Protein AF-A0A7X6I8S6-F1 (afdb_monomer)

Nearest PDB structures (foldseek):
  3gz9-assembly1_A  TM=2.846E-01  e=4.434E+00  Homo sapiens

Foldseek 3Di:
DDDDDDDDDDDDDPDDDDQDPVRDDLVPDPPLVNLLVVLLVVADPQLSLLLCQLQPVDPCLVVLQQQFAPDCQFFRNFGRSNSVLLSQLLVQLLVVCVVVVVFDDNNLLSSLSNQLQSQSSQQWDQDPNDIDGDPCVVPPNRLNSSLVSSCVSCVVVVCCPPPSSVQSSLLSNAAPVDDPPTDHRPGVSSVSSNVSSVVSRVVRVLVVQCVVVVNDQFGDDDPPDPDGDGDPDGDVVVVVVQVVPPVSVVCCPPRPD

Secondary structure (DSSP, 8-state):
-------------S------TT---GGGS-HHHHHHHHHHTTS-HHHHHHHHHHHHSSTTHHHHHHHS-S-SSSTT-STTHHHHHHHHHHHHHHHHHHHTTTTS-HHHHHHHHHHTTTTHHHHEEEETTEEEE-HHHHHT-HHHHHHHHHHHHHGGGT-TTSHHHHHHHHHHH--SS--SSS----SHHHHHHHHHHHHHHHHHHHHHHHHHTTS-SBPPPPTT-SS--B--S-HHHHHHHHHTSHHHHHHHHHS--

Organism: NCBI:txid2606681

InterPro domains:
  IPR003607 HD/PDEase domain [SM00471] (78-211)
  IPR003607 HD/PDEase domain [cd00077] (85-212)
  IPR006674 HD domain [PF01966] (85-201)
  IPR006675 HDIG domain [TIGR00277] (83-159)
  IPR050798 YhaM family exoribonucleases and phosphodiesterases [PTHR37294] (51-208)

pLDDT: mean 79.81, std 21.66, range [23.92, 98.75]

Radius of gyration: 19.99 Å; Cα contacts (8 Å, |Δi|>4): 370; chains: 1; bounding box: 68×44×42 Å

Sequence (257 aa):
MGIKYGSRDRRWNGSKTLKTGSGADVRRLPLPEVRFLELMNQLDPTLREVVRRALFEDRDRFQKFASAPASTRGHHSGRSGNLLHTIDVAECALLLARHYEELVDKQVVLAAALLHDLGKCEEYQDSSGETTMSDAGEMVGHKVIGCAMVWAALEPLRTTNTERALAVMNAVASTLNRSYDLRGPATLEATIVSRADQLSAAADLYRESMRASGYSFVGVKHQHLPERPRHPYALATVVRAAEAVPWVSARAQRYGN

Mean predicted aligned error: 10.13 Å

Solvent-accessible surface area (backbone atoms only — not comparable to full-atom values): 14289 Å² total; per-residue (Å²): 138,84,88,80,91,82,85,81,92,74,83,88,69,101,79,76,81,82,70,51,99,82,73,62,63,67,88,77,49,58,72,68,59,41,50,48,50,55,56,50,67,70,40,54,75,66,57,31,48,33,53,45,40,49,37,57,70,47,90,57,45,44,58,37,31,42,46,25,43,58,24,94,88,57,36,44,44,47,81,26,14,28,41,56,48,33,47,49,17,28,54,48,27,49,54,53,32,63,75,41,50,93,77,36,59,53,56,41,35,44,49,19,25,69,40,38,66,48,13,38,32,57,16,43,38,79,59,94,88,42,84,41,76,25,73,56,21,76,75,62,28,30,48,57,49,19,44,54,42,47,50,62,28,27,52,88,70,73,38,64,87,36,70,63,46,46,46,26,49,38,23,28,54,20,36,84,74,76,52,94,89,50,64,54,52,85,46,65,42,15,45,40,37,36,49,21,44,54,48,44,41,52,51,44,49,50,52,50,16,29,62,75,37,74,40,38,54,62,28,48,68,50,93,93,41,98,60,64,48,71,39,99,64,59,56,81,63,55,55,64,55,44,64,70,38,71,63,63,41,49,48,66,74,71,63,68,130

Structure (mmCIF, N/CA/C/O backbone):
data_AF-A0A7X6I8S6-F1
#
_entry.id   AF-A0A7X6I8S6-F1
#
loop_
_atom_site.group_PDB
_atom_site.id
_atom_site.type_symbol
_atom_site.label_atom_id
_atom_site.label_alt_id
_atom_site.label_comp_id
_atom_site.label_asym_id
_atom_site.label_entity_id
_atom_site.label_seq_id
_atom_site.pdbx_PDB_ins_code
_atom_site.Cartn_x
_atom_site.Cartn_y
_atom_site.Cartn_z
_atom_site.occupancy
_atom_site.B_iso_or_equiv
_atom_site.auth_seq_id
_atom_site.auth_comp_id
_atom_site.auth_asym_id
_atom_site.auth_atom_id
_atom_site.pdbx_PDB_model_num
ATOM 1 N N . MET A 1 1 ? -46.310 19.677 4.941 1.00 31.59 1 MET A N 1
ATOM 2 C CA . MET A 1 1 ? -47.363 18.735 4.494 1.00 31.59 1 MET A CA 1
ATOM 3 C C . MET A 1 1 ? -46.680 17.397 4.247 1.00 31.59 1 MET A C 1
ATOM 5 O O . MET A 1 1 ? -45.713 17.384 3.501 1.00 31.59 1 MET A O 1
ATOM 9 N N . GLY A 1 2 ? -47.007 16.366 5.029 1.00 25.25 2 GLY A N 1
ATOM 10 C CA . GLY A 1 2 ? -46.065 15.284 5.348 1.00 25.25 2 GLY A CA 1
ATOM 11 C C . GLY A 1 2 ? -46.193 13.958 4.588 1.00 25.25 2 GLY A C 1
ATOM 12 O O . GLY A 1 2 ? -46.859 13.865 3.562 1.00 25.25 2 GLY A O 1
ATOM 13 N N . ILE A 1 3 ? -45.636 12.943 5.272 1.00 24.92 3 ILE A N 1
ATOM 14 C CA . ILE A 1 3 ? -45.845 11.477 5.210 1.00 24.92 3 ILE A CA 1
ATOM 15 C C . ILE A 1 3 ? -45.180 10.767 3.987 1.00 24.92 3 ILE A C 1
ATOM 17 O O . ILE A 1 3 ? -45.245 11.281 2.884 1.00 24.92 3 ILE A O 1
ATOM 21 N N . LYS A 1 4 ? -44.498 9.600 4.042 1.00 23.92 4 LYS A N 1
ATOM 22 C CA . LYS A 1 4 ? -44.612 8.383 4.880 1.00 23.92 4 LYS A CA 1
ATOM 23 C C . LYS A 1 4 ? -43.306 7.577 4.997 1.00 23.92 4 LYS A C 1
ATOM 25 O O . LYS A 1 4 ? -42.636 7.329 4.001 1.00 23.92 4 LYS A O 1
ATOM 30 N N . TYR A 1 5 ? -43.067 7.041 6.197 1.00 31.75 5 TYR A N 1
ATOM 31 C CA . TYR A 1 5 ? -42.377 5.764 6.408 1.00 31.75 5 TYR A CA 1
ATOM 32 C C . TYR A 1 5 ? -43.299 4.625 5.946 1.00 31.75 5 TYR A C 1
ATOM 34 O O . TYR A 1 5 ? -44.457 4.556 6.361 1.00 31.75 5 TYR A O 1
ATOM 42 N N . GLY A 1 6 ? -42.790 3.743 5.087 1.00 26.19 6 GLY A N 1
ATOM 43 C CA . GLY A 1 6 ? -43.467 2.530 4.632 1.00 26.19 6 GLY A CA 1
ATOM 44 C C . GLY A 1 6 ? -42.651 1.303 5.017 1.00 26.19 6 GLY A C 1
ATOM 45 O O . GLY A 1 6 ? -41.551 1.103 4.510 1.00 26.19 6 GLY A O 1
ATOM 46 N N . SER A 1 7 ? -43.196 0.518 5.937 1.00 30.08 7 SER A N 1
ATOM 47 C CA . SER A 1 7 ? -42.683 -0.761 6.411 1.00 30.08 7 SER A CA 1
ATOM 48 C C . SER A 1 7 ? -42.932 -1.907 5.417 1.00 30.08 7 SER A C 1
ATOM 50 O O . SER A 1 7 ? -43.774 -1.802 4.525 1.00 30.08 7 SER A O 1
ATOM 52 N N . ARG A 1 8 ? -42.258 -3.032 5.703 1.00 26.89 8 ARG A N 1
ATOM 53 C CA . ARG A 1 8 ? -42.479 -4.423 5.252 1.00 26.89 8 ARG A CA 1
ATOM 54 C C . ARG A 1 8 ? -41.623 -4.917 4.081 1.00 26.89 8 ARG A C 1
ATOM 56 O O . ARG A 1 8 ? -41.862 -4.636 2.911 1.00 26.89 8 ARG A O 1
ATOM 63 N N . ASP A 1 9 ? -40.629 -5.703 4.486 1.00 34.69 9 ASP A N 1
ATOM 64 C CA . ASP A 1 9 ? -40.329 -7.048 3.994 1.00 34.69 9 ASP A CA 1
ATOM 65 C C . ASP A 1 9 ? -40.418 -7.265 2.477 1.00 34.69 9 ASP A C 1
ATOM 67 O O . ASP A 1 9 ? -41.474 -7.544 1.906 1.00 34.69 9 ASP A O 1
ATOM 71 N N . ARG A 1 10 ? -39.259 -7.196 1.817 1.00 29.16 10 ARG A N 1
ATOM 72 C CA . ARG A 1 10 ? -39.055 -7.761 0.483 1.00 29.16 10 ARG A CA 1
ATOM 73 C C . ARG A 1 10 ? -37.691 -8.431 0.433 1.00 29.16 10 ARG A C 1
ATOM 75 O O . ARG A 1 10 ? -36.661 -7.776 0.564 1.00 29.16 10 ARG A O 1
ATOM 82 N N . ARG A 1 11 ? -37.737 -9.750 0.230 1.00 26.72 11 ARG A N 1
ATOM 83 C CA . ARG A 1 11 ? -36.611 -10.644 -0.054 1.00 26.72 11 ARG A CA 1
ATOM 84 C C . ARG A 1 11 ? -35.587 -9.960 -0.960 1.00 26.72 11 ARG A C 1
ATOM 86 O O . ARG A 1 11 ? -35.932 -9.436 -2.018 1.00 26.72 11 ARG A O 1
ATOM 93 N N . TRP A 1 12 ? -34.335 -10.008 -0.527 1.00 29.03 12 TRP A N 1
ATOM 94 C CA . TRP A 1 12 ? -33.161 -9.586 -1.277 1.00 29.03 12 TRP A CA 1
ATOM 95 C C . TRP A 1 12 ? -33.075 -10.360 -2.603 1.00 29.03 12 TRP A C 1
ATOM 97 O O . TRP A 1 12 ? -32.820 -11.563 -2.596 1.00 29.03 12 TRP A O 1
ATOM 107 N N . ASN A 1 13 ? -33.304 -9.694 -3.741 1.00 25.53 13 ASN A N 1
ATOM 108 C CA . ASN A 1 13 ? -32.921 -10.214 -5.054 1.00 25.53 13 ASN A CA 1
ATOM 109 C C . ASN A 1 13 ? -31.606 -9.544 -5.485 1.00 25.53 13 ASN A C 1
ATOM 111 O O . ASN A 1 13 ? -31.451 -8.325 -5.428 1.00 25.53 13 ASN A O 1
ATOM 115 N N . GLY A 1 14 ? -30.610 -10.359 -5.829 1.00 30.81 14 GLY A N 1
ATOM 116 C CA . GLY A 1 14 ? -29.223 -9.944 -6.050 1.00 30.81 14 GLY A CA 1
ATOM 117 C C . GLY A 1 14 ? -28.979 -9.177 -7.351 1.00 30.81 14 GLY A C 1
ATOM 118 O O . GLY A 1 14 ? -28.160 -9.598 -8.158 1.00 30.81 14 GLY A O 1
ATOM 119 N N . SER A 1 15 ? -29.664 -8.056 -7.581 1.00 33.06 15 SER A N 1
ATOM 120 C CA . SER A 1 15 ? -29.461 -7.252 -8.793 1.00 33.06 15 SER A CA 1
ATOM 121 C C . SER A 1 15 ? -29.746 -5.759 -8.602 1.00 33.06 15 SER A C 1
ATOM 123 O O . SER A 1 15 ? -30.426 -5.139 -9.422 1.00 33.06 15 SER A O 1
ATOM 125 N N . LYS A 1 16 ? -29.231 -5.147 -7.528 1.00 30.92 16 LYS A N 1
ATOM 126 C CA . LYS A 1 16 ? -29.188 -3.681 -7.408 1.00 30.92 16 LYS A CA 1
ATOM 127 C C . LYS A 1 16 ? -27.747 -3.192 -7.326 1.00 30.92 16 LYS A C 1
ATOM 129 O O . LYS A 1 16 ? -27.077 -3.311 -6.309 1.00 30.92 16 LYS A O 1
ATOM 134 N N . THR A 1 17 ? -27.306 -2.653 -8.457 1.00 38.31 17 THR A N 1
ATOM 135 C CA . THR A 1 17 ? -26.069 -1.903 -8.688 1.00 38.31 17 THR A CA 1
ATOM 136 C C . THR A 1 17 ? -25.827 -0.845 -7.616 1.00 38.31 17 THR A C 1
ATOM 138 O O . THR A 1 17 ? -26.664 0.038 -7.412 1.00 38.31 17 THR A O 1
ATOM 141 N N . LEU A 1 18 ? -24.651 -0.901 -6.992 1.00 31.89 18 LEU A N 1
ATOM 142 C CA . LEU A 1 18 ? -24.104 0.192 -6.198 1.00 31.89 18 LEU A CA 1
ATOM 143 C C . LEU A 1 18 ? -23.690 1.312 -7.159 1.00 31.89 18 LEU A C 1
ATOM 145 O O . LEU A 1 18 ? -22.741 1.164 -7.924 1.00 31.89 18 LEU A O 1
ATOM 149 N N . LYS A 1 19 ? -24.426 2.425 -7.145 1.00 31.30 19 LYS A N 1
ATOM 150 C CA . LYS A 1 19 ? -23.946 3.682 -7.725 1.00 31.30 19 LYS A CA 1
ATOM 151 C C . LYS A 1 19 ? -22.917 4.256 -6.752 1.00 31.30 19 LYS A C 1
ATOM 153 O O . LYS A 1 19 ? -23.254 4.483 -5.591 1.00 31.30 19 LYS A O 1
ATOM 158 N N . THR A 1 20 ? -21.683 4.481 -7.193 1.00 42.78 20 THR A N 1
ATOM 159 C CA . THR A 1 20 ? -20.754 5.334 -6.442 1.00 42.78 20 THR A CA 1
ATOM 160 C C . THR A 1 20 ? -21.300 6.766 -6.464 1.00 42.78 20 THR A C 1
ATOM 162 O O . THR A 1 20 ? -21.981 7.166 -7.413 1.00 42.78 20 THR A O 1
ATOM 165 N N . GLY A 1 21 ? -21.057 7.538 -5.401 1.00 38.47 21 GLY A N 1
ATOM 166 C CA . GLY A 1 21 ? -21.648 8.870 -5.188 1.00 38.47 21 GLY A CA 1
ATOM 167 C C . GLY A 1 21 ? -21.357 9.924 -6.270 1.00 38.47 21 GLY A C 1
ATOM 168 O O . GLY A 1 21 ? -21.903 11.017 -6.190 1.00 38.47 21 GLY A O 1
ATOM 169 N N . SER A 1 22 ? -20.551 9.604 -7.289 1.00 41.16 22 SER A N 1
ATOM 170 C CA . SER A 1 22 ? -20.238 10.454 -8.447 1.00 41.16 22 SER A CA 1
ATOM 171 C C . SER A 1 22 ? -20.969 10.069 -9.747 1.00 41.16 22 SER A C 1
ATOM 173 O O . SER A 1 22 ? -20.776 10.722 -10.767 1.00 41.16 22 SER A O 1
ATOM 175 N N . GLY A 1 23 ? -21.828 9.041 -9.747 1.00 35.44 23 GLY A N 1
ATOM 176 C CA . GLY A 1 23 ? -22.657 8.692 -10.911 1.00 35.44 23 GLY A CA 1
ATOM 177 C C . GLY A 1 23 ? -21.948 7.939 -12.048 1.00 35.44 23 GLY A C 1
ATOM 178 O O . GLY A 1 23 ? -22.555 7.750 -13.102 1.00 35.44 23 GLY A O 1
ATOM 179 N N . ALA A 1 24 ? -20.711 7.469 -11.858 1.00 38.59 24 ALA A N 1
ATOM 180 C CA . ALA A 1 24 ? -20.009 6.658 -12.854 1.00 38.59 24 ALA A CA 1
ATOM 181 C C . ALA A 1 24 ? -20.477 5.183 -12.835 1.00 38.59 24 ALA A C 1
ATOM 183 O O . ALA A 1 24 ? -20.532 4.546 -11.783 1.00 38.59 24 ALA A O 1
ATOM 184 N N . ASP A 1 25 ? -20.815 4.631 -14.008 1.00 47.19 25 ASP A N 1
ATOM 185 C CA . ASP A 1 25 ? -21.131 3.207 -14.195 1.00 47.19 25 ASP A CA 1
ATOM 186 C C . ASP A 1 25 ? -19.843 2.372 -14.129 1.00 47.19 25 ASP A C 1
ATOM 188 O O . ASP A 1 25 ? -18.983 2.480 -15.006 1.00 47.19 25 ASP A O 1
ATOM 192 N N . VAL A 1 26 ? -19.726 1.518 -13.107 1.00 47.47 26 VAL A N 1
ATOM 193 C CA . VAL A 1 26 ? -18.569 0.634 -12.866 1.00 47.47 26 VAL A CA 1
ATOM 194 C C . VAL A 1 26 ? -18.218 -0.208 -14.103 1.00 47.47 26 VAL A C 1
ATOM 196 O O . VAL A 1 26 ? -17.051 -0.511 -14.318 1.00 47.47 26 VAL A O 1
ATOM 199 N N . ARG A 1 27 ? -19.185 -0.520 -14.980 1.00 47.47 27 ARG A N 1
ATOM 200 C CA . ARG A 1 27 ? -18.956 -1.294 -16.217 1.00 47.47 27 ARG A CA 1
ATOM 201 C C . ARG A 1 27 ? -18.099 -0.579 -17.265 1.00 47.47 27 ARG A C 1
ATOM 203 O O . ARG A 1 27 ? -17.648 -1.224 -18.206 1.00 47.47 27 ARG A O 1
ATOM 210 N N . ARG A 1 28 ? -17.911 0.739 -17.147 1.00 53.09 28 ARG A N 1
ATOM 211 C CA . ARG A 1 28 ? -17.113 1.546 -18.088 1.00 53.09 28 ARG A CA 1
ATOM 212 C C . ARG A 1 28 ? -15.673 1.771 -17.630 1.00 53.09 28 ARG A C 1
ATOM 214 O O . ARG A 1 28 ? -14.893 2.339 -18.389 1.00 53.09 28 ARG A O 1
ATOM 221 N N . LEU A 1 29 ? -15.324 1.355 -16.414 1.00 52.94 29 LEU A N 1
ATOM 222 C CA . LEU A 1 29 ? -13.970 1.494 -15.889 1.00 52.94 29 LEU A CA 1
ATOM 223 C C . LEU A 1 29 ? -13.047 0.406 -16.470 1.00 52.94 29 LEU A C 1
ATOM 225 O O . LEU A 1 29 ? -13.522 -0.691 -16.782 1.00 52.94 29 LEU A O 1
ATOM 229 N N . PRO A 1 30 ? -11.740 0.673 -16.645 1.00 63.88 30 PRO A N 1
ATOM 230 C CA . PRO A 1 30 ? -10.805 -0.369 -17.047 1.00 63.88 30 PRO A CA 1
ATOM 231 C C . PRO A 1 30 ? -10.709 -1.478 -15.978 1.00 63.88 30 PRO A C 1
ATOM 233 O O . PRO A 1 30 ? -11.091 -1.300 -14.820 1.00 63.88 30 PRO A O 1
ATOM 236 N N . LEU A 1 31 ? -10.275 -2.677 -16.394 1.00 79.75 31 LEU A N 1
ATOM 237 C CA . LEU A 1 31 ? -10.302 -3.879 -15.545 1.00 79.75 31 LEU A CA 1
ATOM 238 C C . LEU A 1 31 ? -9.581 -3.703 -14.190 1.00 79.75 31 LEU A C 1
ATOM 240 O O . LEU A 1 31 ? -10.133 -4.160 -13.187 1.00 79.75 31 LEU A O 1
ATOM 244 N N . PRO A 1 32 ? -8.408 -3.041 -14.109 1.00 84.75 32 PRO A N 1
ATOM 245 C CA . PRO A 1 32 ? -7.751 -2.781 -12.828 1.00 84.75 32 PRO A CA 1
ATOM 246 C C . PRO A 1 32 ? -8.589 -1.910 -11.881 1.00 84.75 32 PRO A C 1
ATOM 248 O O . PRO A 1 32 ? -8.727 -2.232 -10.706 1.00 84.75 32 PRO A O 1
ATOM 251 N N . GLU A 1 33 ? -9.216 -0.849 -12.377 1.00 88.56 33 GLU A N 1
ATOM 252 C CA . GLU A 1 33 ? -10.048 0.063 -11.593 1.00 88.56 33 GLU A CA 1
ATOM 253 C C . GLU A 1 33 ? -11.302 -0.646 -11.079 1.00 88.56 33 GLU A C 1
ATOM 255 O O . GLU A 1 33 ? -11.674 -0.475 -9.919 1.00 88.56 33 GLU A O 1
ATOM 260 N N . VAL A 1 34 ? -11.925 -1.498 -11.903 1.00 88.62 34 VAL A N 1
ATOM 261 C CA . VAL A 1 34 ? -13.028 -2.360 -11.451 1.00 88.62 34 VAL A CA 1
ATOM 262 C C . VAL A 1 34 ? -12.560 -3.255 -10.308 1.00 88.62 34 VAL A C 1
ATOM 264 O O . VAL A 1 34 ? -13.217 -3.309 -9.268 1.00 88.62 34 VAL A O 1
ATOM 267 N N . ARG A 1 35 ? -11.400 -3.906 -10.456 1.00 91.19 35 ARG A N 1
ATOM 268 C CA . ARG A 1 35 ? -10.860 -4.796 -9.424 1.00 91.19 35 ARG A CA 1
ATOM 269 C C . ARG A 1 35 ? -10.532 -4.058 -8.125 1.00 91.19 35 ARG A C 1
ATOM 271 O O . ARG A 1 35 ? -10.846 -4.547 -7.041 1.00 91.19 35 ARG A O 1
ATOM 278 N N . PHE A 1 36 ? -9.957 -2.864 -8.222 1.00 94.56 36 PHE A N 1
ATOM 279 C CA . PHE A 1 36 ? -9.705 -2.000 -7.073 1.00 94.56 36 PHE A CA 1
ATOM 280 C C . PHE A 1 36 ? -11.005 -1.664 -6.328 1.00 94.56 36 PHE A C 1
ATOM 282 O O . PHE A 1 36 ? -11.081 -1.785 -5.105 1.00 94.56 36 PHE A O 1
ATOM 289 N N . LEU A 1 37 ? -12.063 -1.303 -7.060 1.00 94.56 37 LEU A N 1
ATOM 290 C CA . LEU A 1 37 ? -13.368 -1.016 -6.464 1.00 94.56 37 LEU A CA 1
ATOM 291 C C . LEU A 1 37 ? -14.013 -2.258 -5.833 1.00 94.56 37 LEU A C 1
ATOM 293 O O . LEU A 1 37 ? -14.662 -2.141 -4.795 1.00 94.56 37 LEU A O 1
ATOM 297 N N . GLU A 1 38 ? -13.840 -3.447 -6.412 1.00 94.81 38 GLU A N 1
ATOM 298 C CA . GLU A 1 38 ? -14.280 -4.706 -5.796 1.00 94.81 38 GLU A CA 1
ATOM 299 C C . GLU A 1 38 ? -13.586 -4.965 -4.456 1.00 94.81 38 GLU A C 1
ATOM 301 O O . GLU A 1 38 ? -14.250 -5.358 -3.497 1.00 94.81 38 GLU A O 1
ATOM 306 N N . LEU A 1 39 ? -12.273 -4.726 -4.371 1.00 96.88 39 LEU A N 1
ATOM 307 C CA . LEU A 1 39 ? -11.516 -4.819 -3.121 1.00 96.88 39 LEU A CA 1
ATOM 308 C C . LEU A 1 39 ? -12.017 -3.786 -2.106 1.00 96.88 39 LEU A C 1
ATOM 310 O O . LEU A 1 39 ? -12.370 -4.150 -0.987 1.00 96.88 39 LEU A O 1
ATOM 314 N N . MET A 1 40 ? -12.163 -2.521 -2.507 1.00 97.31 40 MET A N 1
ATOM 315 C CA . MET A 1 40 ? -12.705 -1.464 -1.645 1.00 97.31 40 MET A CA 1
ATOM 316 C C . MET A 1 40 ? -14.112 -1.806 -1.118 1.00 97.31 40 MET A C 1
ATOM 318 O O . MET A 1 40 ? -14.434 -1.535 0.037 1.00 97.31 40 MET A O 1
ATOM 322 N N . ASN A 1 41 ? -14.954 -2.451 -1.929 1.00 96.75 41 ASN A N 1
ATOM 323 C CA . ASN A 1 41 ? -16.304 -2.858 -1.534 1.00 96.75 41 ASN A CA 1
ATOM 324 C C . ASN A 1 41 ? -16.346 -4.022 -0.527 1.00 96.75 41 ASN A C 1
ATOM 326 O O . ASN A 1 41 ? -17.418 -4.296 0.017 1.00 96.75 41 ASN A O 1
ATOM 330 N N . GLN A 1 42 ? -15.222 -4.688 -0.250 1.00 97.12 42 GLN A N 1
ATOM 331 C CA . GLN A 1 42 ? -15.123 -5.692 0.817 1.00 97.12 42 GLN A CA 1
ATOM 332 C C . GLN A 1 42 ? -14.909 -5.074 2.204 1.00 97.12 42 GLN A C 1
ATOM 334 O O . GLN A 1 42 ? -15.069 -5.783 3.195 1.00 97.12 42 GLN A O 1
ATOM 339 N N . LEU A 1 43 ? -14.559 -3.784 2.280 1.00 98.25 43 LEU A N 1
ATOM 340 C CA . LEU A 1 43 ? -14.371 -3.072 3.543 1.00 98.25 43 LEU A CA 1
ATOM 341 C C . LEU A 1 43 ? -15.699 -2.829 4.260 1.00 98.25 43 LEU A C 1
ATOM 343 O O . LEU A 1 43 ? -16.716 -2.553 3.614 1.00 98.25 43 LEU A O 1
ATOM 347 N N . ASP A 1 44 ? -15.674 -2.841 5.590 1.00 96.69 44 ASP A N 1
ATOM 348 C CA . ASP A 1 44 ? -16.770 -2.350 6.419 1.00 96.69 44 ASP A CA 1
ATOM 349 C C . ASP A 1 44 ? -17.097 -0.871 6.113 1.00 96.69 44 ASP A C 1
ATOM 351 O O . ASP A 1 44 ? -16.270 -0.158 5.534 1.00 96.69 44 ASP A O 1
ATOM 355 N N . PRO A 1 45 ? -18.307 -0.382 6.449 1.00 96.19 45 PRO A N 1
ATOM 356 C CA . PRO A 1 45 ? -18.729 0.968 6.076 1.00 96.19 45 PRO A CA 1
ATOM 357 C C . PRO A 1 45 ? -17.783 2.079 6.544 1.00 96.19 45 PRO A C 1
ATOM 359 O O . PRO A 1 45 ? -17.617 3.067 5.831 1.00 96.19 45 PRO A O 1
ATOM 362 N N . THR A 1 46 ? -17.150 1.917 7.707 1.00 94.75 46 THR A N 1
ATOM 363 C CA . THR A 1 46 ? -16.278 2.935 8.299 1.00 94.75 46 THR A CA 1
ATOM 364 C C . THR A 1 46 ? -14.968 3.027 7.529 1.00 94.75 46 THR A C 1
ATOM 366 O O . THR A 1 46 ? -14.611 4.099 7.045 1.00 94.75 46 THR A O 1
ATOM 369 N N . LEU A 1 47 ? -14.264 1.906 7.354 1.00 97.38 47 LEU A N 1
ATOM 370 C CA . LEU A 1 47 ? -12.988 1.895 6.634 1.00 97.38 47 LEU A CA 1
ATOM 371 C C . LEU A 1 47 ? -13.170 2.139 5.135 1.00 97.38 47 LEU A C 1
ATOM 373 O O . LEU A 1 47 ? -12.328 2.779 4.506 1.00 97.38 47 LEU A O 1
ATOM 377 N N . ARG A 1 48 ? -14.300 1.712 4.564 1.00 97.56 48 ARG A N 1
ATOM 378 C CA . ARG A 1 48 ? -14.661 2.054 3.186 1.00 97.56 48 ARG A CA 1
ATOM 379 C C . ARG A 1 48 ? -14.804 3.558 3.001 1.00 97.56 48 ARG A C 1
ATOM 381 O O . ARG A 1 48 ? -14.344 4.077 1.990 1.00 97.56 48 ARG A O 1
ATOM 388 N N . GLU A 1 49 ? -15.423 4.254 3.951 1.00 96.62 49 GLU A N 1
ATOM 389 C CA . GLU A 1 49 ? -15.573 5.708 3.880 1.00 96.62 49 GLU A CA 1
ATOM 390 C C . GLU A 1 49 ? -14.224 6.428 4.013 1.00 96.62 49 GLU A C 1
ATOM 392 O O . GLU A 1 49 ? -13.987 7.386 3.279 1.00 96.62 49 GLU A O 1
ATOM 397 N N . VAL A 1 50 ? -13.307 5.929 4.854 1.00 96.94 50 VAL A N 1
ATOM 398 C CA . VAL A 1 50 ? -11.923 6.438 4.927 1.00 96.94 50 VAL A CA 1
ATOM 399 C C . VAL A 1 50 ? -11.229 6.315 3.573 1.00 96.94 50 VAL A C 1
ATOM 401 O O . VAL A 1 50 ? -10.741 7.310 3.042 1.00 96.94 50 VAL A O 1
ATOM 404 N N . VAL A 1 51 ? -11.233 5.118 2.975 1.00 97.62 51 VAL A N 1
ATOM 405 C CA . VAL A 1 51 ? -10.618 4.881 1.658 1.00 97.62 51 VAL A CA 1
ATOM 406 C C . VAL A 1 51 ? -11.284 5.744 0.584 1.00 97.62 51 VAL A C 1
ATOM 408 O O . VAL A 1 51 ? -10.601 6.352 -0.242 1.00 97.62 51 VAL A O 1
ATOM 411 N N . ARG A 1 52 ? -12.617 5.868 0.625 1.00 97.12 52 ARG A N 1
ATOM 412 C CA . ARG A 1 52 ? -13.376 6.693 -0.317 1.00 97.12 52 ARG A CA 1
ATOM 413 C C . ARG A 1 52 ? -12.966 8.165 -0.231 1.00 97.12 52 ARG A C 1
ATOM 415 O O . ARG A 1 52 ? -12.757 8.793 -1.265 1.00 97.12 52 ARG A O 1
ATOM 422 N N . ARG A 1 53 ? -12.859 8.722 0.976 1.00 95.75 53 ARG A N 1
ATOM 423 C CA . ARG A 1 53 ? -12.425 10.110 1.197 1.00 95.75 53 ARG A CA 1
ATOM 424 C C . ARG A 1 53 ? -10.984 10.323 0.759 1.00 95.75 53 ARG A C 1
ATOM 426 O O . ARG A 1 53 ? -10.700 11.246 0.002 1.00 95.75 53 ARG A O 1
ATOM 433 N N . ALA A 1 54 ? -10.098 9.413 1.152 1.00 96.12 54 ALA A N 1
ATOM 434 C CA . ALA A 1 54 ? -8.681 9.500 0.838 1.00 96.12 54 ALA A CA 1
ATOM 435 C C . ALA A 1 54 ? -8.403 9.512 -0.677 1.00 96.12 54 ALA A C 1
ATOM 437 O O . ALA A 1 54 ? -7.492 10.214 -1.103 1.00 96.12 54 ALA A O 1
ATOM 438 N N . LEU A 1 55 ? -9.194 8.803 -1.493 1.00 94.19 55 LEU A N 1
ATOM 439 C CA . LEU A 1 55 ? -8.970 8.684 -2.944 1.00 94.19 55 LEU A CA 1
ATOM 440 C C . LEU A 1 55 ? -9.865 9.567 -3.822 1.00 94.19 55 LEU A C 1
ATOM 442 O O . LEU A 1 55 ? -9.424 9.972 -4.894 1.00 94.19 55 LEU A O 1
ATOM 446 N N . PHE A 1 56 ? -11.109 9.835 -3.412 1.00 93.44 56 PHE A N 1
ATOM 447 C CA . PHE A 1 56 ? -12.138 10.404 -4.300 1.00 93.44 56 PHE A CA 1
ATOM 448 C C . PHE A 1 56 ? -12.732 11.734 -3.823 1.00 93.44 56 PHE A C 1
ATOM 450 O O . PHE A 1 56 ? -13.642 12.250 -4.469 1.00 93.44 56 PHE A O 1
ATOM 457 N N . GLU A 1 57 ? -12.305 12.276 -2.679 1.00 85.81 57 GLU A N 1
ATOM 458 C CA . GLU A 1 57 ? -12.777 13.599 -2.235 1.00 85.81 57 GLU A CA 1
ATOM 459 C C . GLU A 1 57 ? -12.221 14.728 -3.116 1.00 85.81 57 GLU A C 1
ATOM 461 O O . GLU A 1 57 ? -12.902 15.720 -3.365 1.00 85.81 57 GLU A O 1
ATOM 466 N N . ASP A 1 58 ? -11.029 14.519 -3.670 1.00 87.25 58 ASP A N 1
ATOM 467 C CA . ASP A 1 58 ? -10.445 15.339 -4.725 1.00 87.25 58 ASP A CA 1
ATOM 468 C C . ASP A 1 58 ? -10.744 14.709 -6.094 1.00 87.25 58 ASP A C 1
ATOM 470 O O . ASP A 1 58 ? -10.569 13.500 -6.280 1.00 87.25 58 ASP A O 1
ATOM 474 N N . ARG A 1 59 ? -11.227 15.525 -7.040 1.00 81.25 59 ARG A N 1
ATOM 475 C CA . ARG A 1 59 ? -11.783 15.066 -8.322 1.00 81.25 59 ARG A CA 1
ATOM 476 C C . ARG A 1 59 ? -10.783 14.278 -9.162 1.00 81.25 59 ARG A C 1
ATOM 478 O O . ARG A 1 59 ? -11.200 13.326 -9.818 1.00 81.25 59 ARG A O 1
ATOM 485 N N . ASP A 1 60 ? -9.501 14.625 -9.092 1.00 89.06 60 ASP A N 1
ATOM 486 C CA . ASP A 1 60 ? -8.491 14.072 -10.001 1.00 89.06 60 ASP A CA 1
ATOM 487 C C . ASP A 1 60 ? -7.534 13.096 -9.307 1.00 89.06 60 ASP A C 1
ATOM 489 O O . ASP A 1 60 ? -6.760 12.395 -9.962 1.00 89.06 60 ASP A O 1
ATOM 493 N N . ARG A 1 61 ? -7.603 12.986 -7.976 1.00 92.75 61 ARG A N 1
ATOM 494 C CA . ARG A 1 61 ? -6.641 12.211 -7.181 1.00 92.75 61 ARG A CA 1
ATOM 495 C C . ARG A 1 61 ? -6.625 10.733 -7.538 1.00 92.75 61 ARG A C 1
ATOM 497 O O . ARG A 1 61 ? -5.550 10.180 -7.759 1.00 92.75 61 ARG A O 1
ATOM 504 N N . PHE A 1 62 ? -7.791 10.091 -7.639 1.00 93.06 62 PHE A N 1
ATOM 505 C CA . PHE A 1 62 ? -7.845 8.686 -8.049 1.00 93.06 62 PHE A CA 1
ATOM 506 C C . PHE A 1 62 ? -7.281 8.489 -9.458 1.00 93.06 62 PHE A C 1
ATOM 508 O O . PHE A 1 62 ? -6.597 7.503 -9.701 1.00 93.06 62 PHE A O 1
ATOM 515 N N . GLN A 1 63 ? -7.519 9.428 -10.378 1.00 90.06 63 GLN A N 1
ATOM 516 C CA . GLN A 1 63 ? -6.979 9.337 -11.730 1.00 90.06 63 GLN A CA 1
ATOM 517 C C . GLN A 1 63 ? -5.451 9.440 -11.722 1.00 90.06 63 GLN A C 1
ATOM 519 O O . GLN A 1 63 ? -4.802 8.581 -12.314 1.00 90.06 63 GLN A O 1
ATOM 524 N N . LYS A 1 64 ? -4.880 10.411 -10.995 1.00 91.31 64 LYS A N 1
ATOM 525 C CA . LYS A 1 64 ? -3.424 10.533 -10.809 1.00 91.31 64 LYS A CA 1
ATOM 526 C C . LYS A 1 64 ? -2.834 9.274 -10.170 1.00 91.31 64 LYS A C 1
ATOM 528 O O . LYS A 1 64 ? -1.877 8.709 -10.692 1.00 91.31 64 LYS A O 1
ATOM 533 N N . PHE A 1 65 ? -3.445 8.790 -9.086 1.00 93.00 65 PHE A N 1
ATOM 534 C CA . PHE A 1 65 ? -3.068 7.545 -8.408 1.00 93.00 65 PHE A CA 1
ATOM 535 C C . PHE A 1 65 ? -3.082 6.348 -9.367 1.00 93.00 65 PHE A C 1
ATOM 537 O O . PHE A 1 65 ? -2.154 5.539 -9.361 1.00 93.00 65 PHE A O 1
ATOM 544 N N . ALA A 1 66 ? -4.125 6.253 -10.196 1.00 90.00 66 ALA A N 1
ATOM 545 C CA . ALA A 1 66 ? -4.347 5.154 -11.121 1.00 90.00 66 ALA A CA 1
ATOM 546 C C . ALA A 1 66 ? -3.448 5.201 -12.359 1.00 90.00 66 ALA A C 1
ATOM 548 O O . ALA A 1 66 ? -3.219 4.159 -12.970 1.00 90.00 66 ALA A O 1
ATOM 549 N N . SER A 1 67 ? -2.953 6.374 -12.758 1.00 86.56 67 SER A N 1
ATOM 550 C CA . SER A 1 67 ? -2.030 6.522 -13.888 1.00 86.56 67 SER A CA 1
ATOM 551 C C . SER A 1 67 ? -0.558 6.521 -13.485 1.00 86.56 67 SER A C 1
ATOM 553 O O . SER A 1 67 ? 0.278 6.218 -14.336 1.00 86.56 67 SER A O 1
ATOM 555 N N . ALA A 1 68 ? -0.242 6.833 -12.225 1.00 85.69 68 ALA A N 1
ATOM 556 C CA . ALA A 1 68 ? 1.126 6.903 -11.724 1.00 85.69 68 ALA A CA 1
ATOM 557 C C . ALA A 1 68 ? 1.868 5.552 -11.843 1.00 85.69 68 ALA A C 1
ATOM 559 O O . ALA A 1 68 ? 1.254 4.484 -11.691 1.00 85.69 68 ALA A O 1
ATOM 560 N N . PRO A 1 69 ? 3.188 5.567 -12.095 1.00 84.25 69 PRO A N 1
ATOM 561 C CA . PRO A 1 69 ? 4.030 4.390 -11.920 1.00 84.25 69 PRO A CA 1
ATOM 562 C C . PRO A 1 69 ? 4.196 4.080 -10.427 1.00 84.25 69 PRO A C 1
ATOM 564 O O . PRO A 1 69 ? 4.073 4.966 -9.581 1.00 84.25 69 PRO A O 1
ATOM 567 N N . ALA A 1 70 ? 4.511 2.829 -10.081 1.00 74.62 70 ALA A N 1
ATOM 568 C CA . ALA A 1 70 ? 4.895 2.517 -8.701 1.00 74.62 70 ALA A CA 1
ATOM 569 C C . ALA A 1 70 ? 6.351 2.932 -8.419 1.00 74.62 70 ALA A C 1
ATOM 571 O O . ALA A 1 70 ? 6.712 3.205 -7.279 1.00 74.62 70 ALA A O 1
ATOM 572 N N . SER A 1 71 ? 7.203 2.985 -9.442 1.00 78.50 71 SER A N 1
ATOM 573 C CA . SER A 1 71 ? 8.583 3.456 -9.340 1.00 78.50 71 SER A CA 1
ATOM 574 C C . SER A 1 71 ? 9.067 3.938 -10.703 1.00 78.50 71 SER A C 1
ATOM 576 O O . SER A 1 71 ? 8.760 3.321 -11.712 1.00 78.50 71 SER A O 1
ATOM 578 N N . THR A 1 72 ? 9.878 4.992 -10.765 1.00 69.56 72 THR A N 1
ATOM 579 C CA . THR A 1 72 ? 10.379 5.531 -12.046 1.00 69.56 72 THR A CA 1
ATOM 580 C C . THR A 1 72 ? 11.397 4.629 -12.751 1.00 69.56 72 THR A C 1
ATOM 582 O O . THR A 1 72 ? 11.559 4.725 -13.963 1.00 69.56 72 THR A O 1
ATOM 585 N N . ARG A 1 73 ? 12.110 3.761 -12.017 1.00 64.38 73 ARG A N 1
ATOM 586 C CA . ARG A 1 73 ? 13.155 2.856 -12.561 1.00 64.38 73 ARG A CA 1
ATOM 587 C C . ARG A 1 73 ? 13.171 1.466 -11.910 1.00 64.38 73 ARG A C 1
ATOM 589 O O . ARG A 1 73 ? 14.129 0.710 -12.070 1.00 64.38 73 ARG A O 1
ATOM 596 N N . GLY A 1 74 ? 12.144 1.164 -11.123 1.00 69.50 74 GLY A N 1
ATOM 597 C CA . GLY A 1 74 ? 12.034 -0.050 -10.322 1.00 69.50 74 GLY A CA 1
ATOM 598 C C . GLY A 1 74 ? 10.891 -0.949 -10.777 1.00 69.50 74 GLY A C 1
ATOM 599 O O . GLY A 1 74 ? 10.645 -1.117 -11.966 1.00 69.50 74 GLY A O 1
ATOM 600 N N . HIS A 1 75 ? 10.203 -1.538 -9.804 1.00 68.44 75 HIS A N 1
ATOM 601 C CA . HIS A 1 75 ? 9.041 -2.387 -10.036 1.00 68.44 75 HIS A CA 1
ATOM 602 C C . HIS A 1 75 ? 7.845 -1.566 -10.524 1.00 68.44 75 HIS A C 1
ATOM 604 O O . HIS A 1 75 ? 7.672 -0.415 -10.121 1.00 68.44 75 HIS A O 1
ATOM 610 N N . HIS A 1 76 ? 6.998 -2.183 -11.349 1.00 70.00 76 HIS A N 1
ATOM 611 C CA . HIS A 1 76 ? 5.766 -1.601 -11.879 1.00 70.00 76 HIS A CA 1
ATOM 612 C C . HIS A 1 76 ? 5.993 -0.172 -12.410 1.00 70.00 76 HIS A C 1
ATOM 614 O O . HIS A 1 76 ? 5.280 0.768 -12.058 1.00 70.00 76 HIS A O 1
ATOM 620 N N . SER A 1 77 ? 7.030 -0.000 -13.233 1.00 71.38 77 SER A N 1
ATOM 621 C CA . SER A 1 77 ? 7.477 1.312 -13.725 1.00 71.38 77 SER A CA 1
ATOM 622 C C . SER A 1 77 ? 6.666 1.871 -14.893 1.00 71.38 77 SER A C 1
ATOM 624 O O . SER A 1 77 ? 6.792 3.042 -15.243 1.00 71.38 77 SER A O 1
ATOM 626 N N . GLY A 1 78 ? 5.794 1.049 -15.477 1.00 71.12 78 GLY A N 1
ATOM 627 C CA . GLY A 1 78 ? 4.876 1.468 -16.528 1.00 71.12 78 GLY A CA 1
ATOM 628 C C . GLY A 1 78 ? 3.733 2.353 -16.024 1.00 71.12 78 GLY A C 1
ATOM 629 O O . GLY A 1 78 ? 3.429 2.424 -14.830 1.00 71.12 78 GLY A O 1
ATOM 630 N N . ARG A 1 79 ? 3.035 2.982 -16.975 1.00 72.62 79 ARG A N 1
ATOM 631 C CA . ARG A 1 79 ? 1.782 3.704 -16.721 1.00 72.62 79 ARG A CA 1
ATOM 632 C C . ARG A 1 79 ? 0.784 2.790 -16.005 1.00 72.62 79 ARG A C 1
ATOM 634 O O . ARG A 1 79 ? 0.640 1.624 -16.366 1.00 72.62 79 ARG A O 1
ATOM 641 N N . SER A 1 80 ? 0.096 3.325 -14.999 1.00 83.75 80 SER A N 1
ATOM 642 C CA . SER A 1 80 ? -0.801 2.567 -14.112 1.00 83.75 80 SER A CA 1
ATOM 643 C C . SER A 1 80 ? -0.134 1.493 -13.251 1.00 83.75 80 SER A C 1
ATOM 645 O O . SER A 1 80 ? -0.819 0.673 -12.634 1.00 83.75 80 SER A O 1
ATOM 647 N N . GLY A 1 81 ? 1.196 1.510 -13.155 1.00 85.31 81 GLY A N 1
ATOM 648 C CA . GLY A 1 81 ? 1.946 0.589 -12.317 1.00 85.31 81 GLY A CA 1
ATOM 649 C C . GLY A 1 81 ? 1.566 0.672 -10.842 1.00 85.31 81 GLY A C 1
ATOM 650 O O . GLY A 1 81 ? 1.452 -0.362 -10.192 1.00 85.31 81 GLY A O 1
ATOM 651 N N . ASN A 1 82 ? 1.265 1.867 -10.328 1.00 92.62 82 ASN A N 1
ATOM 652 C CA . ASN A 1 82 ? 0.873 2.049 -8.933 1.00 92.62 82 ASN A CA 1
ATOM 653 C C . ASN A 1 82 ? -0.457 1.353 -8.585 1.00 92.62 82 ASN A C 1
ATOM 655 O O . ASN A 1 82 ? -0.576 0.696 -7.550 1.00 92.62 82 ASN A O 1
ATOM 659 N N . LEU A 1 83 ? -1.450 1.430 -9.478 1.00 92.94 83 LEU A N 1
ATOM 660 C CA . LEU A 1 83 ? -2.739 0.758 -9.289 1.00 92.94 83 LEU A CA 1
ATOM 661 C C . LEU A 1 83 ? -2.586 -0.764 -9.302 1.00 92.94 83 LEU A C 1
ATOM 663 O O . LEU A 1 83 ? -3.134 -1.453 -8.444 1.00 92.94 83 LEU A O 1
ATOM 667 N N . LEU A 1 84 ? -1.828 -1.282 -10.270 1.00 90.44 84 LEU A N 1
ATOM 668 C CA . LEU A 1 84 ? -1.564 -2.714 -10.404 1.00 90.44 84 LEU A CA 1
ATOM 669 C C . LEU A 1 84 ? -0.787 -3.248 -9.200 1.00 90.44 84 LEU A C 1
ATOM 671 O O . LEU A 1 84 ? -1.149 -4.287 -8.651 1.00 90.44 84 LEU A O 1
ATOM 675 N N . HIS A 1 85 ? 0.233 -2.512 -8.762 1.00 93.00 85 HIS A N 1
ATOM 676 C CA . HIS A 1 85 ? 0.990 -2.810 -7.557 1.00 93.00 85 HIS A CA 1
ATOM 677 C C . HIS A 1 85 ? 0.076 -2.851 -6.328 1.00 93.00 85 HIS A C 1
ATOM 679 O O . HIS A 1 85 ? 0.052 -3.855 -5.623 1.00 93.00 85 HIS A O 1
ATOM 685 N N . THR A 1 86 ? -0.749 -1.821 -6.130 1.00 96.62 86 THR A N 1
ATOM 686 C CA . THR A 1 86 ? -1.684 -1.733 -4.999 1.00 96.62 86 THR A CA 1
ATOM 687 C C . THR A 1 86 ? -2.678 -2.895 -4.965 1.00 96.62 86 THR A C 1
ATOM 689 O O . THR A 1 86 ? -2.952 -3.439 -3.894 1.00 96.62 86 THR A O 1
ATOM 692 N N . ILE A 1 87 ? -3.202 -3.317 -6.121 1.00 95.69 87 ILE A N 1
ATOM 693 C CA . ILE A 1 87 ? -4.083 -4.490 -6.214 1.00 95.69 87 ILE A CA 1
ATOM 694 C C . ILE A 1 87 ? -3.329 -5.766 -5.812 1.00 95.69 87 ILE A C 1
ATOM 696 O O . ILE A 1 87 ? -3.842 -6.523 -4.990 1.00 95.69 87 ILE A O 1
ATOM 700 N N . ASP A 1 88 ? -2.115 -5.983 -6.331 1.00 93.56 88 ASP A N 1
ATOM 701 C CA . ASP A 1 88 ? -1.280 -7.153 -6.001 1.00 93.56 88 ASP A CA 1
ATOM 702 C C . ASP A 1 88 ? -0.962 -7.205 -4.494 1.00 93.56 88 ASP A C 1
ATOM 704 O O . ASP A 1 88 ? -1.121 -8.240 -3.844 1.00 93.56 88 ASP A O 1
ATOM 708 N N . VAL A 1 89 ? -0.596 -6.056 -3.909 1.00 97.25 89 VAL A N 1
ATOM 709 C CA . VAL A 1 89 ? -0.344 -5.905 -2.468 1.00 97.25 89 VAL A CA 1
ATOM 710 C C . VAL A 1 89 ? -1.594 -6.236 -1.664 1.00 97.25 89 VAL A C 1
ATOM 712 O O . VAL A 1 89 ? -1.515 -7.027 -0.726 1.00 97.25 89 VAL A O 1
ATOM 715 N N . ALA A 1 90 ? -2.755 -5.691 -2.031 1.00 98.06 90 ALA A N 1
ATOM 716 C CA . ALA A 1 90 ? -4.008 -5.965 -1.336 1.00 98.06 90 ALA A CA 1
ATOM 717 C C . ALA A 1 90 ? -4.402 -7.447 -1.408 1.00 98.06 90 ALA A C 1
ATOM 719 O O . ALA A 1 90 ? -4.808 -8.024 -0.399 1.00 98.06 90 ALA A O 1
ATOM 720 N N . GLU A 1 91 ? -4.255 -8.093 -2.565 1.00 96.19 91 GLU A N 1
ATOM 721 C CA . GLU A 1 91 ? -4.569 -9.515 -2.727 1.00 96.19 91 GLU A CA 1
ATOM 722 C C . GLU A 1 91 ? -3.616 -10.404 -1.914 1.00 96.19 91 GLU A C 1
ATOM 724 O O . GLU A 1 91 ? -4.077 -11.275 -1.170 1.00 96.19 91 GLU A O 1
ATOM 729 N N . CYS A 1 92 ? -2.308 -10.145 -1.974 1.00 96.75 92 CYS A N 1
ATOM 730 C CA . CYS A 1 92 ? -1.309 -10.871 -1.190 1.00 96.75 92 CYS A CA 1
ATOM 731 C C . CYS A 1 92 ? -1.506 -10.665 0.320 1.00 96.75 92 CYS A C 1
ATOM 733 O O . CYS A 1 92 ? -1.500 -11.626 1.093 1.00 96.75 92 CYS A O 1
ATOM 735 N N . ALA A 1 93 ? -1.736 -9.423 0.745 1.00 98.12 93 ALA A N 1
ATOM 736 C CA . ALA A 1 93 ? -1.981 -9.082 2.140 1.00 98.12 93 ALA A CA 1
ATOM 737 C C . ALA A 1 93 ? -3.258 -9.751 2.669 1.00 98.12 93 ALA A C 1
ATOM 739 O O . ALA A 1 93 ? -3.269 -10.248 3.793 1.00 98.12 93 ALA A O 1
ATOM 740 N N . LEU A 1 94 ? -4.315 -9.847 1.854 1.00 97.94 94 LEU A N 1
ATOM 741 C CA . LEU A 1 94 ? -5.539 -10.565 2.213 1.00 97.94 94 LEU A CA 1
ATOM 742 C C . LEU A 1 94 ? -5.327 -12.073 2.388 1.00 97.94 94 LEU A C 1
ATOM 744 O O . LEU A 1 94 ? -6.006 -12.672 3.220 1.00 97.94 94 LEU A O 1
ATOM 748 N N . LEU A 1 95 ? -4.430 -12.699 1.620 1.00 97.38 95 LEU A N 1
ATOM 749 C CA . LEU A 1 95 ? -4.087 -14.113 1.808 1.00 97.38 95 LEU A CA 1
ATOM 750 C C . LEU A 1 95 ? -3.372 -14.332 3.144 1.00 97.38 95 LEU A C 1
ATOM 752 O O . LEU A 1 95 ? -3.746 -15.232 3.894 1.00 97.38 95 LEU A O 1
ATOM 756 N N . LEU A 1 96 ? -2.405 -13.473 3.471 1.00 97.44 96 LEU A N 1
ATOM 757 C CA . LEU A 1 96 ? -1.698 -13.515 4.752 1.00 97.44 96 LEU A CA 1
ATOM 758 C C . LEU A 1 96 ? -2.642 -13.230 5.927 1.00 97.44 96 LEU A C 1
ATOM 760 O O . LEU A 1 96 ? -2.625 -13.953 6.916 1.00 97.44 96 LEU A O 1
ATOM 764 N N . ALA A 1 97 ? -3.521 -12.235 5.797 1.00 97.56 97 ALA A N 1
ATOM 765 C CA . ALA A 1 97 ? -4.487 -11.891 6.836 1.00 97.56 97 ALA A CA 1
ATOM 766 C C . ALA A 1 97 ? -5.505 -13.005 7.102 1.00 97.56 97 ALA A C 1
ATOM 768 O O . ALA A 1 97 ? -5.947 -13.160 8.230 1.00 97.56 97 ALA A O 1
ATOM 769 N N . ARG A 1 98 ? -5.875 -13.792 6.082 1.00 96.94 98 ARG A N 1
ATOM 770 C CA . ARG A 1 98 ? -6.709 -14.990 6.275 1.00 96.94 98 ARG A CA 1
ATOM 771 C C . ARG A 1 98 ? -5.973 -16.093 7.026 1.00 96.94 98 ARG A C 1
ATOM 773 O O . ARG A 1 98 ? -6.611 -16.866 7.722 1.00 96.94 98 ARG A O 1
ATOM 780 N N . HIS A 1 99 ? -4.663 -16.210 6.830 1.00 97.50 99 HIS A N 1
ATOM 781 C CA . HIS A 1 99 ? -3.873 -17.228 7.513 1.00 97.50 99 HIS A CA 1
ATOM 782 C C . HIS A 1 99 ? -3.662 -16.902 8.998 1.00 97.50 99 HIS A C 1
ATOM 784 O O . HIS A 1 99 ? -3.630 -17.824 9.801 1.00 97.50 99 HIS A O 1
ATOM 790 N N . TYR A 1 100 ? -3.547 -15.615 9.335 1.00 97.38 100 TYR A N 1
ATOM 791 C CA . TYR A 1 100 ? -3.351 -15.105 10.698 1.00 97.38 100 TYR A CA 1
ATOM 792 C C . TYR A 1 100 ? -4.603 -14.402 11.249 1.00 97.38 100 TYR A C 1
ATOM 794 O O . TYR A 1 100 ? -4.489 -13.390 11.942 1.00 97.38 100 TYR A O 1
ATOM 802 N N . GLU A 1 101 ? -5.803 -14.864 10.884 1.00 95.81 101 GLU A N 1
ATOM 803 C CA . GLU A 1 101 ? -7.066 -14.166 11.177 1.00 95.81 101 GLU A CA 1
ATOM 804 C C . GLU A 1 101 ? -7.354 -13.992 12.678 1.00 95.81 101 GLU A C 1
ATOM 806 O O . GLU A 1 101 ? -8.110 -13.105 13.068 1.00 95.81 101 GLU A O 1
ATOM 811 N N . GLU A 1 102 ? -6.723 -14.801 13.525 1.00 96.56 102 GLU A N 1
ATOM 812 C CA . GLU A 1 102 ? -6.779 -14.728 14.982 1.00 96.56 102 GLU A CA 1
ATOM 813 C C . GLU A 1 102 ? -5.887 -13.631 15.582 1.00 96.56 102 GLU A C 1
ATOM 815 O O . GLU A 1 102 ? -6.059 -13.268 16.747 1.00 96.56 102 GLU A O 1
ATOM 820 N N . LEU A 1 103 ? -4.939 -13.100 14.801 1.00 97.12 103 LEU A N 1
ATOM 821 C CA . LEU A 1 103 ? -3.962 -12.096 15.233 1.00 97.12 103 LEU A CA 1
ATOM 822 C C . LEU A 1 103 ? -4.141 -10.733 14.559 1.00 97.12 103 LEU A C 1
ATOM 824 O O . LEU A 1 103 ? -3.493 -9.778 14.988 1.00 97.12 103 LEU A O 1
ATOM 828 N N . VAL A 1 104 ? -4.955 -10.635 13.501 1.00 97.88 104 VAL A N 1
ATOM 829 C CA . VAL A 1 104 ? -5.081 -9.405 12.705 1.00 97.88 104 VAL A CA 1
ATOM 830 C C . VAL A 1 104 ? -6.514 -9.029 12.377 1.00 97.88 104 VAL A C 1
ATOM 832 O O . VAL A 1 104 ? -7.364 -9.870 12.089 1.00 97.88 1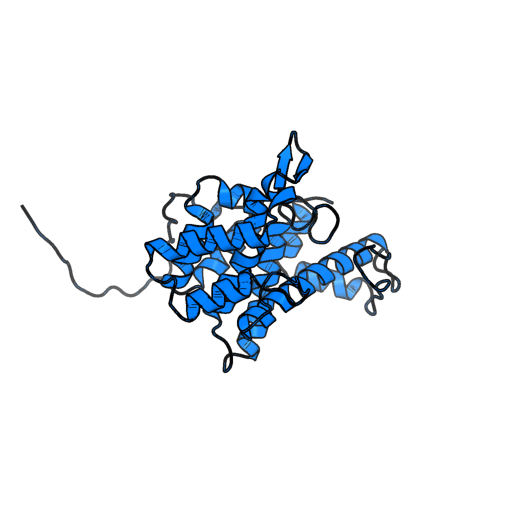04 VAL A O 1
ATOM 835 N N . ASP A 1 105 ? -6.758 -7.726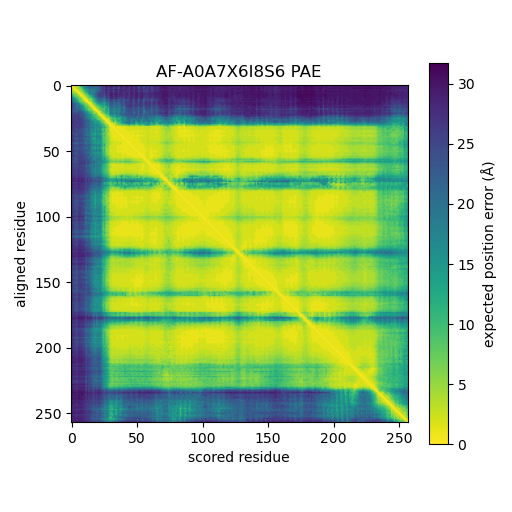 12.274 1.00 98.31 105 ASP A N 1
ATOM 836 C CA . ASP A 1 105 ? -7.967 -7.212 11.653 1.00 98.31 105 ASP A CA 1
ATOM 837 C C . ASP A 1 105 ? -7.802 -7.151 10.124 1.00 98.31 105 ASP A C 1
ATOM 839 O O . ASP A 1 105 ? -7.196 -6.238 9.553 1.00 98.31 105 ASP A O 1
ATOM 843 N N . LYS A 1 106 ? -8.404 -8.118 9.423 1.00 98.19 106 LYS A N 1
ATOM 844 C CA . LYS A 1 106 ? -8.411 -8.181 7.951 1.00 98.19 106 LYS A CA 1
ATOM 845 C C . LYS A 1 106 ? -8.896 -6.880 7.290 1.00 98.19 106 LYS A C 1
ATOM 847 O O . LYS A 1 106 ? -8.464 -6.571 6.178 1.00 98.19 106 LYS A O 1
ATOM 852 N N . GLN A 1 107 ? -9.813 -6.139 7.914 1.00 98.31 107 GLN A N 1
ATOM 853 C CA . GLN A 1 107 ? -10.329 -4.888 7.352 1.00 98.31 107 GLN A CA 1
ATOM 854 C C . GLN A 1 107 ? -9.273 -3.784 7.415 1.00 98.31 107 GLN A C 1
ATOM 856 O O . GLN A 1 107 ? -9.110 -3.047 6.443 1.00 98.31 107 GLN A O 1
ATOM 861 N N . VAL A 1 108 ? -8.510 -3.719 8.511 1.00 98.56 108 VAL A N 1
ATOM 862 C CA . VAL A 1 108 ? -7.355 -2.818 8.646 1.00 98.56 108 VAL A CA 1
ATOM 863 C C . VAL A 1 108 ? -6.290 -3.162 7.609 1.00 98.56 108 VAL A C 1
ATOM 865 O O . VAL A 1 108 ? -5.830 -2.260 6.911 1.00 98.56 108 VAL A O 1
ATOM 868 N N . VAL A 1 109 ? -5.955 -4.449 7.441 1.00 98.69 109 VAL A N 1
ATOM 869 C CA . VAL A 1 109 ? -4.989 -4.899 6.419 1.00 98.69 109 VAL A CA 1
ATOM 870 C C . VAL A 1 109 ? -5.408 -4.442 5.027 1.00 98.69 109 VAL A C 1
ATOM 872 O O . VAL A 1 109 ? -4.607 -3.861 4.298 1.00 98.69 109 VAL A O 1
ATOM 875 N N . LEU A 1 110 ? -6.668 -4.681 4.656 1.00 98.75 110 LEU A N 1
ATOM 876 C CA . LEU A 1 110 ? -7.172 -4.318 3.337 1.00 98.75 110 LEU A CA 1
ATOM 877 C C . LEU A 1 110 ? -7.189 -2.800 3.128 1.00 98.75 110 LEU A C 1
ATOM 879 O O . LEU A 1 110 ? -6.745 -2.328 2.085 1.00 98.75 110 LEU A O 1
ATOM 883 N N . ALA A 1 111 ? -7.670 -2.031 4.107 1.00 98.62 111 ALA A N 1
ATOM 884 C CA . ALA A 1 111 ? -7.715 -0.574 4.007 1.00 98.62 111 ALA A CA 1
ATOM 885 C C . ALA A 1 111 ? -6.307 0.017 3.875 1.00 98.62 111 ALA A C 1
ATOM 887 O O . ALA A 1 111 ? -6.068 0.843 2.999 1.00 98.62 111 ALA A O 1
ATOM 888 N N . ALA A 1 112 ? -5.366 -0.447 4.699 1.00 98.44 112 ALA A N 1
ATOM 889 C CA . ALA A 1 112 ? -3.980 -0.014 4.638 1.00 98.44 112 ALA A CA 1
ATOM 890 C C . ALA A 1 112 ? -3.310 -0.396 3.313 1.00 98.44 112 ALA A C 1
ATOM 892 O O . ALA A 1 112 ? -2.659 0.448 2.708 1.00 98.44 112 ALA A O 1
ATOM 893 N N . ALA A 1 113 ? -3.512 -1.621 2.818 1.00 98.50 113 ALA A N 1
ATOM 894 C CA . ALA A 1 113 ? -2.961 -2.052 1.535 1.00 98.50 113 ALA A CA 1
ATOM 895 C C . ALA A 1 113 ? -3.454 -1.182 0.368 1.00 98.50 113 ALA A C 1
ATOM 897 O O . ALA A 1 113 ? -2.659 -0.802 -0.483 1.00 98.50 113 ALA A O 1
ATOM 898 N N . LEU A 1 114 ? -4.735 -0.799 0.353 1.00 98.50 114 LEU A N 1
ATOM 899 C CA . LEU A 1 114 ? -5.292 0.082 -0.683 1.00 98.50 114 LEU A CA 1
ATOM 900 C C . LEU A 1 114 ? -4.771 1.529 -0.609 1.00 98.50 114 LEU A C 1
ATOM 902 O O . LEU A 1 114 ? -4.905 2.266 -1.583 1.00 98.50 114 LEU A O 1
ATOM 906 N N . LEU A 1 115 ? -4.211 1.943 0.533 1.00 98.38 115 LEU A N 1
ATOM 907 C CA . LEU A 1 115 ? -3.781 3.319 0.805 1.00 98.38 115 LEU A CA 1
ATOM 908 C C . LEU A 1 115 ? -2.262 3.491 0.928 1.00 98.38 115 LEU A C 1
ATOM 910 O O . LEU A 1 115 ? -1.802 4.630 0.969 1.00 98.38 115 LEU A O 1
ATOM 914 N N . HIS A 1 116 ? -1.490 2.405 1.009 1.00 97.06 116 HIS A N 1
ATOM 915 C CA . HIS A 1 116 ? -0.070 2.454 1.379 1.00 97.06 116 HIS A CA 1
ATOM 916 C C . HIS A 1 116 ? 0.765 3.367 0.464 1.00 97.06 116 HIS A C 1
ATOM 918 O O . HIS A 1 116 ? 1.629 4.094 0.947 1.00 97.06 116 HIS A O 1
ATOM 924 N N . ASP A 1 117 ? 0.427 3.392 -0.825 1.00 96.31 117 ASP A N 1
ATOM 925 C CA . ASP A 1 117 ? 1.085 4.182 -1.865 1.00 96.31 117 ASP A CA 1
ATOM 926 C C . ASP A 1 117 ? 0.239 5.368 -2.355 1.00 96.31 117 ASP A C 1
ATOM 928 O O . ASP A 1 117 ? 0.484 5.936 -3.422 1.00 96.31 117 ASP A O 1
ATOM 932 N N . LEU A 1 118 ? -0.770 5.787 -1.579 1.00 96.88 118 LEU A N 1
ATOM 933 C CA . LEU A 1 118 ? -1.671 6.879 -1.958 1.00 96.88 118 LEU A CA 1
ATOM 934 C C . LEU A 1 118 ? -0.908 8.142 -2.369 1.00 96.88 118 LEU A C 1
ATOM 936 O O . LEU A 1 118 ? -1.273 8.776 -3.354 1.00 96.88 118 LEU A O 1
ATOM 940 N N . GLY A 1 119 ? 0.169 8.486 -1.659 1.00 95.81 119 GLY A N 1
ATOM 941 C CA . GLY A 1 119 ? 0.932 9.706 -1.919 1.00 95.81 119 GLY A CA 1
ATOM 942 C C . GLY A 1 119 ? 1.637 9.748 -3.276 1.00 95.81 119 GLY A C 1
ATOM 943 O O . GLY A 1 119 ? 2.029 10.831 -3.703 1.00 95.81 119 GLY A O 1
ATOM 944 N N . LYS A 1 120 ? 1.737 8.624 -4.005 1.00 94.62 120 LYS A N 1
ATOM 945 C CA . LYS A 1 120 ? 2.294 8.608 -5.368 1.00 94.62 120 LYS A CA 1
ATOM 946 C C . LYS A 1 120 ? 1.480 9.443 -6.356 1.00 94.62 120 LYS A C 1
ATOM 948 O O . LYS A 1 120 ? 2.006 9.847 -7.388 1.00 94.62 120 LYS A O 1
ATOM 953 N N . CYS A 1 121 ? 0.223 9.747 -6.022 1.00 93.44 121 CYS A N 1
ATOM 954 C CA . CYS A 1 121 ? -0.617 10.642 -6.813 1.00 93.44 121 CYS A CA 1
ATOM 955 C C . CYS A 1 121 ? -0.140 12.103 -6.824 1.00 93.44 121 CYS A C 1
ATOM 957 O O . CYS A 1 121 ? -0.513 12.828 -7.740 1.00 93.44 121 CYS A O 1
ATOM 959 N N . GLU A 1 122 ? 0.673 12.523 -5.850 1.00 94.00 122 GLU A N 1
ATOM 960 C CA . GLU A 1 122 ? 1.290 13.858 -5.826 1.00 94.00 122 GLU A CA 1
ATOM 961 C C . GLU A 1 122 ? 2.826 13.796 -5.861 1.00 94.00 122 GLU A C 1
ATOM 963 O O . GLU A 1 122 ? 3.463 14.816 -6.097 1.00 94.00 122 GLU A O 1
ATOM 968 N N . GLU A 1 123 ? 3.441 12.623 -5.659 1.00 92.88 123 GLU A N 1
ATOM 969 C CA . GLU A 1 123 ? 4.891 12.426 -5.840 1.00 92.88 123 GLU A CA 1
ATOM 970 C C . GLU A 1 123 ? 5.303 12.563 -7.309 1.00 92.88 123 GLU A C 1
ATOM 972 O O . GLU A 1 123 ? 6.339 13.151 -7.615 1.00 92.88 123 GLU A O 1
ATOM 977 N N . TYR A 1 124 ? 4.474 12.051 -8.218 1.00 90.50 124 TYR A N 1
ATOM 978 C CA . TYR A 1 124 ? 4.732 12.097 -9.650 1.00 90.50 124 TYR A CA 1
ATOM 979 C C . TYR A 1 124 ? 3.815 13.085 -10.355 1.00 90.50 124 TYR A C 1
ATOM 981 O O . TYR A 1 124 ? 2.642 13.236 -1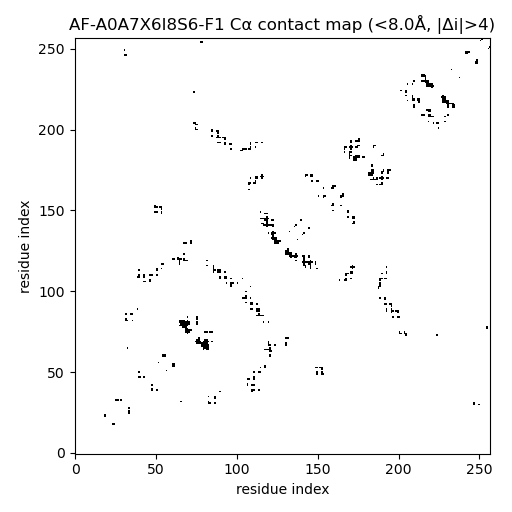0.013 1.00 90.50 124 TYR A O 1
ATOM 989 N N . GLN A 1 125 ? 4.345 13.699 -11.405 1.00 86.88 125 GLN A N 1
ATOM 990 C CA . GLN A 1 125 ? 3.593 14.538 -12.325 1.00 86.88 125 GLN A CA 1
ATOM 991 C C . GLN A 1 125 ? 3.836 14.092 -13.767 1.00 86.88 125 GLN A C 1
ATOM 993 O O . GLN A 1 125 ? 4.915 13.611 -14.115 1.00 86.88 125 GLN A O 1
ATOM 998 N N . ASP A 1 126 ? 2.816 14.247 -14.605 1.00 81.19 126 ASP A N 1
ATOM 999 C CA . ASP A 1 126 ? 2.938 14.054 -16.047 1.00 81.19 126 ASP A CA 1
ATOM 1000 C C . ASP A 1 126 ? 3.320 15.396 -16.679 1.00 81.19 126 ASP A C 1
ATOM 1002 O O . ASP A 1 126 ? 2.534 16.348 -16.670 1.00 81.19 126 ASP A O 1
ATOM 1006 N N . SER A 1 127 ? 4.548 15.476 -17.185 1.00 74.62 127 SER A N 1
ATOM 1007 C CA . SER A 1 127 ? 5.078 16.651 -17.868 1.00 74.62 127 SER A CA 1
ATOM 1008 C C . SER A 1 127 ? 5.307 16.291 -19.333 1.00 74.62 127 SER A C 1
ATOM 1010 O O . SER A 1 127 ? 6.310 15.682 -19.687 1.00 74.62 127 SER A O 1
A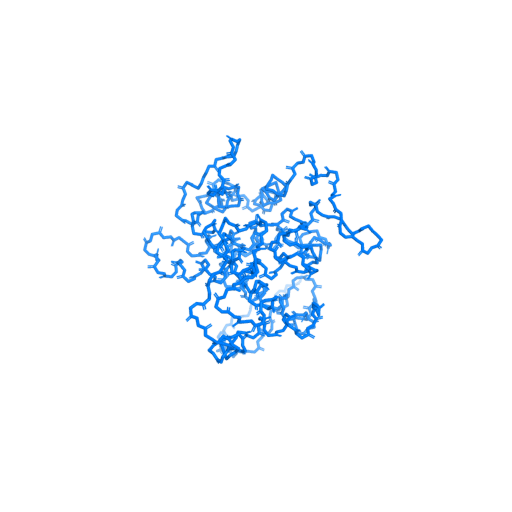TOM 1012 N N . SER A 1 128 ? 4.383 16.694 -20.209 1.00 73.12 128 SER A N 1
ATOM 1013 C CA . SER A 1 128 ? 4.477 16.468 -21.664 1.00 73.12 128 SER A CA 1
ATOM 1014 C C . SER A 1 128 ? 4.537 14.991 -22.096 1.00 73.12 128 SER A C 1
ATOM 1016 O O . SER A 1 128 ? 5.144 14.676 -23.117 1.00 73.12 128 SER A O 1
ATOM 1018 N N . GLY A 1 129 ? 3.883 14.085 -21.360 1.00 72.12 129 GLY A N 1
ATOM 1019 C CA . GLY A 1 129 ? 3.854 12.652 -21.669 1.00 72.12 129 GLY A CA 1
ATOM 1020 C C . GLY A 1 129 ? 4.989 11.853 -21.025 1.00 72.12 129 GLY A C 1
ATOM 1021 O O . GLY A 1 129 ? 5.028 10.631 -21.176 1.00 72.12 129 GLY A O 1
ATOM 1022 N N . GLU A 1 130 ? 5.884 12.516 -20.289 1.00 76.69 130 GLU A N 1
ATOM 1023 C CA . GLU A 1 130 ? 6.901 11.881 -19.457 1.00 76.69 130 GLU A CA 1
ATOM 1024 C C . GLU A 1 130 ? 6.526 12.007 -17.978 1.00 76.69 130 GLU A C 1
ATOM 1026 O O . GLU A 1 130 ? 6.146 13.074 -17.493 1.00 76.69 130 GLU A O 1
ATOM 1031 N N . THR A 1 131 ? 6.647 10.905 -17.234 1.00 83.56 131 THR A N 1
ATOM 1032 C CA . THR A 1 131 ? 6.468 10.945 -15.780 1.00 83.56 131 THR A CA 1
ATOM 1033 C C . THR A 1 131 ? 7.745 11.438 -15.110 1.00 83.56 131 THR A C 1
ATOM 1035 O O . THR A 1 131 ? 8.783 10.779 -15.184 1.00 83.56 131 THR A O 1
ATOM 1038 N N . THR A 1 132 ? 7.651 12.569 -14.416 1.00 87.81 132 THR A N 1
ATOM 1039 C CA . THR A 1 132 ? 8.745 13.167 -13.644 1.00 87.81 132 THR A CA 1
ATOM 1040 C C . THR A 1 132 ? 8.378 13.248 -12.165 1.00 87.81 132 THR A C 1
ATOM 1042 O O . THR A 1 132 ? 7.205 13.156 -11.795 1.00 87.81 132 THR A O 1
ATOM 1045 N N . MET A 1 133 ? 9.381 13.416 -11.303 1.00 90.56 133 MET A N 1
ATOM 1046 C CA . MET A 1 133 ? 9.139 13.758 -9.901 1.00 90.56 133 MET A CA 1
ATOM 1047 C C . MET A 1 133 ? 8.545 15.172 -9.819 1.00 90.56 133 MET A C 1
ATOM 1049 O O . MET A 1 133 ? 8.919 16.041 -10.611 1.00 90.56 133 MET A O 1
ATOM 1053 N N . SER A 1 134 ? 7.603 15.393 -8.904 1.00 92.62 134 SER A N 1
ATOM 1054 C CA . SER A 1 134 ? 7.120 16.732 -8.555 1.00 92.62 134 SER A CA 1
ATOM 1055 C C . SER A 1 134 ? 7.997 17.357 -7.467 1.00 92.62 134 SER A C 1
ATOM 1057 O O . SER A 1 134 ? 8.715 16.645 -6.765 1.00 92.62 134 SER A O 1
ATOM 1059 N N . ASP A 1 135 ? 7.887 18.669 -7.245 1.00 94.31 135 ASP A N 1
ATOM 1060 C CA . ASP A 1 135 ? 8.576 19.329 -6.123 1.00 94.31 135 ASP A CA 1
ATOM 1061 C C . ASP A 1 135 ? 8.177 18.711 -4.770 1.00 94.31 135 ASP A C 1
ATOM 1063 O O . ASP A 1 135 ? 9.012 18.515 -3.887 1.00 94.31 135 ASP A O 1
ATOM 1067 N N . ALA A 1 136 ? 6.901 18.340 -4.610 1.00 93.38 136 ALA A N 1
ATOM 1068 C CA . ALA A 1 136 ? 6.429 17.644 -3.417 1.00 93.38 136 ALA A CA 1
ATOM 1069 C C . ALA A 1 136 ? 7.031 16.233 -3.309 1.00 93.38 136 ALA A C 1
ATOM 1071 O O . ALA A 1 136 ? 7.378 15.794 -2.214 1.00 93.38 136 ALA A O 1
ATOM 1072 N N . GLY A 1 137 ? 7.192 15.528 -4.430 1.00 92.31 137 GLY A N 1
ATOM 1073 C CA . GLY A 1 137 ? 7.871 14.238 -4.481 1.00 92.31 137 GLY A CA 1
ATOM 1074 C C . GLY A 1 137 ? 9.342 14.329 -4.078 1.00 92.31 137 GLY A C 1
ATOM 1075 O O . GLY A 1 137 ? 9.769 13.589 -3.195 1.00 92.31 137 GLY A O 1
ATOM 1076 N N . GLU A 1 138 ? 10.086 15.278 -4.654 1.00 91.81 138 GLU A N 1
ATOM 1077 C CA . GLU A 1 138 ? 11.511 15.505 -4.364 1.00 91.81 138 GLU A CA 1
ATOM 1078 C C . GLU A 1 138 ? 11.746 15.942 -2.908 1.00 91.81 138 GLU A C 1
ATOM 1080 O O . GLU A 1 138 ? 12.697 15.500 -2.265 1.00 91.81 138 GLU A O 1
ATOM 1085 N N . MET A 1 139 ? 10.889 16.818 -2.369 1.00 94.06 139 MET A N 1
ATOM 1086 C CA . MET A 1 139 ? 11.114 17.432 -1.055 1.00 94.06 139 MET A CA 1
ATOM 1087 C C . MET A 1 139 ? 10.439 16.697 0.109 1.00 94.06 139 MET A C 1
ATOM 1089 O O . MET A 1 139 ? 10.923 16.778 1.238 1.00 94.06 139 MET A O 1
ATOM 1093 N N . VAL A 1 140 ? 9.303 16.032 -0.127 1.00 93.38 140 VAL A N 1
ATOM 1094 C CA . VAL A 1 140 ? 8.445 15.459 0.931 1.00 93.38 140 VAL A CA 1
ATOM 1095 C C . VAL A 1 140 ? 8.303 13.941 0.792 1.00 93.38 140 VAL A C 1
ATOM 1097 O O . VAL A 1 140 ? 8.378 13.222 1.791 1.00 93.38 140 VAL A O 1
ATOM 1100 N N . GLY A 1 141 ? 8.114 13.448 -0.433 1.00 92.19 141 GLY A N 1
ATOM 1101 C CA . GLY A 1 141 ? 7.986 12.023 -0.753 1.00 92.19 141 GLY A CA 1
ATOM 1102 C C . GLY A 1 141 ? 6.617 11.403 -0.428 1.00 92.19 141 GLY A C 1
ATOM 1103 O O . GLY A 1 141 ? 5.892 11.827 0.482 1.00 92.19 141 GLY A O 1
ATOM 1104 N N . HIS A 1 142 ? 6.252 10.342 -1.160 1.00 93.62 142 HIS A N 1
ATOM 1105 C CA . HIS A 1 142 ? 4.905 9.753 -1.124 1.00 93.62 142 HIS A CA 1
ATOM 1106 C C . HIS A 1 142 ? 4.460 9.263 0.259 1.00 93.62 142 HIS A C 1
ATOM 1108 O O . HIS A 1 142 ? 3.268 9.309 0.549 1.00 93.62 142 HIS A O 1
ATOM 1114 N N . LYS A 1 143 ? 5.362 8.794 1.132 1.00 92.69 143 LYS A N 1
ATOM 1115 C CA . LYS A 1 143 ? 4.968 8.278 2.458 1.00 92.69 143 LYS A CA 1
ATOM 1116 C C . LYS A 1 143 ? 4.366 9.364 3.339 1.00 92.69 143 LYS A C 1
ATOM 1118 O O . LYS A 1 143 ? 3.295 9.168 3.914 1.00 92.69 143 LYS A O 1
ATOM 1123 N N . VAL A 1 144 ? 5.042 10.506 3.440 1.00 93.94 144 VAL A N 1
ATOM 1124 C CA . VAL A 1 144 ? 4.580 11.630 4.265 1.00 93.94 144 VAL A CA 1
ATOM 1125 C C . VAL A 1 144 ? 3.317 12.235 3.653 1.00 93.94 144 VAL A C 1
ATOM 1127 O O . VAL A 1 144 ? 2.336 12.446 4.365 1.00 93.94 144 VAL A O 1
ATOM 1130 N N . ILE A 1 145 ? 3.300 12.409 2.327 1.00 95.50 145 ILE A N 1
ATOM 1131 C CA . ILE A 1 145 ? 2.123 12.867 1.574 1.00 95.50 145 ILE A CA 1
ATOM 1132 C C . ILE A 1 145 ? 0.921 11.937 1.815 1.00 95.50 145 ILE A C 1
ATOM 1134 O O . ILE A 1 145 ? -0.162 12.395 2.178 1.00 95.50 145 ILE A O 1
ATOM 1138 N N . GLY A 1 146 ? 1.110 10.625 1.664 1.00 96.06 146 GLY A N 1
ATOM 1139 C CA . GLY A 1 146 ? 0.070 9.617 1.859 1.00 96.06 146 GLY A CA 1
ATOM 1140 C C . GLY A 1 146 ? -0.476 9.624 3.285 1.00 96.06 146 GLY A C 1
ATOM 1141 O O . GLY A 1 146 ? -1.690 9.637 3.472 1.00 96.06 146 GLY A O 1
ATOM 1142 N N . CYS A 1 147 ? 0.395 9.718 4.295 1.00 95.50 147 CYS A N 1
ATOM 1143 C CA . CYS A 1 147 ? -0.026 9.860 5.691 1.00 95.50 147 CYS A CA 1
ATOM 1144 C C . CYS A 1 147 ? -0.893 11.106 5.906 1.00 95.50 147 CYS A C 1
ATOM 1146 O O . CYS A 1 147 ? -1.935 11.014 6.553 1.00 95.50 147 CYS A O 1
ATOM 1148 N N . ALA A 1 148 ? -0.498 12.255 5.348 1.00 95.94 148 ALA A N 1
ATOM 1149 C CA . ALA A 1 148 ? -1.272 13.489 5.461 1.00 95.94 148 ALA A CA 1
ATOM 1150 C C . ALA A 1 148 ? -2.669 13.346 4.832 1.00 95.94 148 ALA A C 1
ATOM 1152 O O . ALA A 1 148 ? -3.665 13.751 5.433 1.00 95.94 148 ALA A O 1
ATOM 1153 N N . MET A 1 149 ? -2.764 12.704 3.664 1.00 96.81 149 MET A N 1
ATOM 1154 C CA . MET A 1 149 ? -4.043 12.459 2.989 1.00 96.81 149 MET A CA 1
ATOM 1155 C C . MET A 1 149 ? -4.950 11.497 3.761 1.00 96.81 149 MET A C 1
ATOM 1157 O O . MET A 1 149 ? -6.152 11.742 3.868 1.00 96.81 149 MET A O 1
ATOM 1161 N N . VAL A 1 150 ? -4.398 10.411 4.310 1.00 97.06 150 VAL A N 1
ATOM 1162 C CA . VAL A 1 150 ? -5.174 9.456 5.117 1.00 97.06 150 VAL A CA 1
ATOM 1163 C C . VAL A 1 150 ? -5.642 10.110 6.416 1.00 97.06 150 VAL A C 1
ATOM 1165 O O . VAL A 1 150 ? -6.799 9.947 6.802 1.00 97.06 150 VAL A O 1
ATOM 1168 N N . TRP A 1 151 ? -4.792 10.912 7.059 1.00 96.25 151 TRP A N 1
ATOM 1169 C CA . TRP A 1 151 ? -5.170 11.662 8.255 1.00 96.25 151 TRP A CA 1
ATOM 1170 C C . TRP A 1 151 ? -6.316 12.643 7.980 1.00 96.25 151 TRP A C 1
ATOM 1172 O O . TRP A 1 151 ? -7.302 12.664 8.718 1.00 96.25 151 TRP A O 1
ATOM 1182 N N . ALA A 1 152 ? -6.241 13.389 6.873 1.00 96.06 152 ALA A N 1
ATOM 1183 C CA . ALA A 1 152 ? -7.309 14.287 6.437 1.00 96.06 152 ALA A CA 1
ATOM 1184 C C . ALA A 1 152 ? -8.624 13.541 6.135 1.00 96.06 152 ALA A C 1
ATOM 1186 O O . ALA A 1 152 ? -9.702 14.061 6.401 1.00 96.06 152 ALA A O 1
ATOM 1187 N N . ALA A 1 153 ? -8.561 12.302 5.638 1.00 95.81 153 ALA A N 1
ATOM 1188 C CA . ALA A 1 153 ? -9.747 11.471 5.420 1.00 95.81 153 ALA A CA 1
ATOM 1189 C C . ALA A 1 153 ? -10.390 10.967 6.729 1.00 95.81 153 ALA A C 1
ATOM 1191 O O . ALA A 1 153 ? -11.598 10.718 6.768 1.00 95.81 153 ALA A O 1
ATOM 1192 N N . LEU A 1 154 ? -9.599 10.816 7.797 1.00 94.69 154 LEU A N 1
ATOM 1193 C CA . LEU A 1 154 ? -10.046 10.354 9.115 1.00 94.69 154 LEU A CA 1
ATOM 1194 C C . LEU A 1 154 ? -10.678 11.466 9.964 1.00 94.69 154 LEU A C 1
ATOM 1196 O O . LEU A 1 154 ? -11.571 11.188 10.770 1.00 94.69 154 LEU A O 1
ATOM 1200 N N . GLU A 1 155 ? -10.226 12.713 9.815 1.00 94.31 155 GLU A N 1
ATOM 1201 C CA . GLU A 1 155 ? -10.655 13.835 10.661 1.00 94.31 155 GLU A CA 1
ATOM 1202 C C . GLU A 1 155 ? -12.180 14.084 10.615 1.00 94.31 155 GLU A C 1
ATOM 1204 O O . GLU A 1 155 ? -12.802 14.089 11.686 1.00 94.31 155 GLU A O 1
ATOM 1209 N N . PRO A 1 156 ? -12.846 14.185 9.443 1.00 92.81 156 PRO A N 1
ATOM 1210 C CA . PRO A 1 156 ? -14.289 14.436 9.378 1.00 92.81 156 PRO A CA 1
ATOM 1211 C C . PRO A 1 156 ? -15.136 13.316 9.990 1.00 92.81 156 PRO A C 1
ATOM 1213 O O . PRO A 1 156 ? -16.283 13.542 10.375 1.00 92.81 156 PRO A O 1
ATOM 1216 N N . LEU A 1 157 ? -14.578 12.105 10.085 1.00 90.56 157 LEU A N 1
ATOM 1217 C CA . LEU A 1 157 ? -15.238 10.941 10.673 1.00 90.56 157 LEU A CA 1
ATOM 1218 C C . LEU A 1 157 ? -15.088 10.893 12.198 1.00 90.56 157 LEU A C 1
ATOM 1220 O O . LEU A 1 157 ? -15.731 10.069 12.844 1.00 90.56 157 LEU A O 1
ATOM 1224 N N . ARG A 1 158 ? -14.265 11.776 12.786 1.00 88.56 158 ARG A N 1
ATOM 1225 C CA . ARG A 1 158 ? -13.916 11.787 14.217 1.00 88.56 158 ARG A CA 1
ATOM 1226 C C . ARG A 1 158 ? -13.327 10.451 14.693 1.00 88.56 158 ARG A C 1
ATOM 1228 O O . ARG A 1 158 ? -13.478 10.083 15.855 1.00 88.56 158 ARG A O 1
ATOM 1235 N N . THR A 1 159 ? -12.643 9.729 13.801 1.00 84.44 159 THR A N 1
ATOM 1236 C CA . THR A 1 159 ? -12.073 8.396 14.068 1.00 84.44 159 THR A CA 1
ATOM 1237 C C . THR A 1 159 ? -10.558 8.399 14.258 1.00 84.44 159 THR A C 1
ATOM 1239 O O . THR A 1 159 ? -9.984 7.330 14.450 1.00 84.44 159 THR A O 1
ATOM 1242 N N . THR A 1 160 ? -9.896 9.560 14.233 1.00 80.50 160 THR A N 1
ATOM 1243 C CA . THR A 1 160 ? -8.422 9.691 14.284 1.00 80.50 160 THR A CA 1
ATOM 1244 C C . THR A 1 160 ? -7.770 9.008 15.489 1.00 80.50 160 THR A C 1
ATOM 1246 O O . THR A 1 160 ? -6.647 8.532 15.378 1.00 80.50 160 THR A O 1
ATOM 1249 N N . ASN A 1 161 ? -8.486 8.891 16.611 1.00 84.81 161 ASN A N 1
ATOM 1250 C CA . ASN A 1 161 ? -7.992 8.263 17.842 1.00 84.81 161 ASN A CA 1
ATOM 1251 C C . ASN A 1 161 ? -8.477 6.816 18.041 1.00 84.81 161 ASN A C 1
ATOM 1253 O O . ASN A 1 161 ? -8.300 6.253 19.118 1.00 84.81 161 ASN A O 1
ATOM 1257 N N . THR A 1 162 ? -9.132 6.214 17.046 1.00 93.94 162 THR A N 1
ATOM 1258 C CA . THR A 1 162 ? -9.570 4.812 17.140 1.00 93.94 162 THR A CA 1
ATOM 1259 C C . THR A 1 162 ? -8.408 3.861 16.870 1.00 93.94 162 THR A C 1
ATOM 1261 O O . THR A 1 162 ? -7.547 4.148 16.038 1.00 93.94 162 THR A O 1
ATOM 1264 N N . GLU A 1 163 ? -8.409 2.697 17.521 1.00 96.19 163 GLU A N 1
ATOM 1265 C CA . GLU A 1 163 ? -7.370 1.670 17.352 1.00 96.19 163 GLU A CA 1
ATOM 1266 C C . GLU A 1 163 ? -7.199 1.270 15.880 1.00 96.19 163 GLU A C 1
ATOM 1268 O O . GLU A 1 163 ? -6.082 1.253 15.367 1.00 96.19 163 GLU A O 1
ATOM 1273 N N . ARG A 1 164 ? -8.311 1.057 15.159 1.00 96.75 164 ARG A N 1
ATOM 1274 C CA . ARG A 1 164 ? -8.294 0.741 13.722 1.00 96.75 164 ARG A CA 1
ATOM 1275 C C . ARG A 1 164 ? -7.695 1.863 12.872 1.00 96.75 164 ARG A C 1
ATOM 1277 O O . ARG A 1 164 ? -6.935 1.575 11.954 1.00 96.75 164 ARG A O 1
ATOM 1284 N N . ALA A 1 165 ? -8.007 3.129 13.160 1.00 96.00 165 ALA A N 1
ATOM 1285 C CA . ALA A 1 165 ? -7.436 4.255 12.420 1.00 96.00 165 ALA A CA 1
ATOM 1286 C C . ALA A 1 165 ? -5.927 4.384 12.653 1.00 96.00 165 ALA A C 1
ATOM 1288 O O . ALA A 1 165 ? -5.171 4.558 11.698 1.00 96.00 165 ALA A O 1
ATOM 1289 N N . LEU A 1 166 ? -5.481 4.243 13.904 1.00 96.56 166 LEU A N 1
ATOM 1290 C CA . LEU A 1 166 ? -4.060 4.254 14.245 1.00 96.56 166 LEU A CA 1
ATOM 1291 C C . LEU A 1 166 ? -3.318 3.066 13.620 1.00 96.56 166 LEU A C 1
ATOM 1293 O O . LEU A 1 166 ? -2.194 3.238 13.154 1.00 96.56 166 LEU A O 1
ATOM 1297 N N . ALA A 1 167 ? -3.946 1.890 13.544 1.00 97.19 167 ALA A N 1
ATOM 1298 C CA . ALA A 1 167 ? -3.378 0.721 12.879 1.00 97.19 167 ALA A CA 1
ATOM 1299 C C . ALA A 1 167 ? -3.243 0.923 11.357 1.00 97.19 167 ALA A C 1
ATOM 1301 O O . ALA A 1 167 ? -2.183 0.632 10.801 1.00 97.19 167 ALA A O 1
ATOM 1302 N N . VAL A 1 168 ? -4.251 1.509 10.691 1.00 97.88 168 VAL A N 1
ATOM 1303 C CA . VAL A 1 168 ? -4.147 1.909 9.273 1.00 97.88 168 VAL A CA 1
ATOM 1304 C C . VAL A 1 168 ? -3.019 2.925 9.080 1.00 97.88 168 VAL A C 1
ATOM 1306 O O . VAL A 1 168 ? -2.175 2.737 8.207 1.00 97.88 168 VAL A O 1
ATOM 1309 N N . MET A 1 169 ? -2.948 3.963 9.919 1.00 96.69 169 MET A N 1
ATOM 1310 C CA . MET A 1 169 ? -1.872 4.960 9.859 1.00 96.69 169 MET A CA 1
ATOM 1311 C C . MET A 1 169 ? -0.492 4.334 10.081 1.00 96.69 169 MET A C 1
ATOM 1313 O O . MET A 1 169 ? 0.448 4.663 9.363 1.00 96.69 169 MET A O 1
ATOM 1317 N N . ASN A 1 170 ? -0.356 3.405 11.034 1.00 95.75 170 ASN A N 1
ATOM 1318 C CA . ASN A 1 170 ? 0.894 2.684 11.256 1.00 95.75 170 ASN A CA 1
ATOM 1319 C C . ASN A 1 170 ? 1.299 1.886 10.014 1.00 95.75 170 ASN A C 1
ATOM 1321 O O . ASN A 1 170 ? 2.460 1.944 9.620 1.00 95.75 170 ASN A O 1
ATOM 1325 N N . ALA A 1 171 ? 0.363 1.188 9.375 1.00 95.94 171 ALA A N 1
ATOM 1326 C CA . ALA A 1 171 ? 0.635 0.402 8.179 1.00 95.94 171 ALA A CA 1
ATOM 1327 C C . ALA A 1 171 ? 0.996 1.257 6.951 1.00 95.94 171 ALA A C 1
ATOM 1329 O O . ALA A 1 171 ? 1.905 0.886 6.217 1.00 95.94 171 ALA A O 1
ATOM 1330 N N . VAL A 1 172 ? 0.352 2.412 6.757 1.00 95.75 172 VAL A N 1
ATOM 1331 C CA . VAL A 1 172 ? 0.672 3.346 5.659 1.00 95.75 172 VAL A CA 1
ATOM 1332 C C . VAL A 1 172 ? 2.023 4.041 5.889 1.00 95.75 172 VAL A C 1
ATOM 1334 O O . VAL A 1 172 ? 2.842 4.147 4.976 1.00 95.75 172 VAL A O 1
ATOM 1337 N N . ALA A 1 173 ? 2.296 4.492 7.118 1.00 92.62 173 ALA A N 1
ATOM 1338 C CA . ALA A 1 173 ? 3.531 5.206 7.441 1.00 92.62 173 ALA A CA 1
ATOM 1339 C C . ALA A 1 173 ? 4.756 4.283 7.432 1.00 92.62 173 ALA A C 1
ATOM 1341 O O . ALA A 1 173 ? 5.831 4.636 6.934 1.00 92.62 173 ALA A O 1
ATOM 1342 N N . SER A 1 174 ? 4.606 3.091 8.002 1.00 87.94 174 SER A N 1
ATOM 1343 C CA . SER A 1 174 ? 5.739 2.223 8.274 1.00 87.94 174 SER A CA 1
ATOM 1344 C C . SER A 1 174 ? 6.161 1.391 7.067 1.00 87.94 174 SER A C 1
ATOM 1346 O O . SER A 1 174 ? 5.444 1.193 6.091 1.00 87.94 174 SER A O 1
ATOM 1348 N N . THR A 1 175 ? 7.404 0.937 7.102 1.00 82.62 175 THR A N 1
ATOM 1349 C CA . THR A 1 175 ? 7.938 -0.059 6.178 1.00 82.62 175 THR A CA 1
ATOM 1350 C C . THR A 1 175 ? 9.033 -0.822 6.907 1.00 82.62 175 THR A C 1
ATOM 1352 O O . THR A 1 175 ? 9.692 -0.292 7.805 1.00 82.62 175 THR A O 1
ATOM 1355 N N . LEU A 1 176 ? 9.227 -2.081 6.536 1.00 80.19 176 LEU A N 1
ATOM 1356 C CA . LEU A 1 176 ? 10.341 -2.889 7.021 1.00 80.19 176 LEU A CA 1
ATOM 1357 C C . LEU A 1 176 ? 11.686 -2.421 6.447 1.00 80.19 176 LEU A C 1
ATOM 1359 O O . LEU A 1 176 ? 12.729 -2.712 7.032 1.00 80.19 176 LEU A O 1
ATOM 1363 N N . ASN A 1 177 ? 11.672 -1.645 5.360 1.00 70.88 177 ASN A N 1
ATOM 1364 C CA . ASN A 1 177 ? 12.844 -0.916 4.888 1.00 70.88 177 ASN A CA 1
ATOM 1365 C C . ASN A 1 177 ? 12.998 0.342 5.750 1.00 70.88 177 ASN A C 1
ATOM 1367 O O . ASN A 1 177 ? 12.448 1.388 5.424 1.00 70.88 177 ASN A O 1
ATOM 1371 N N . ARG A 1 178 ? 13.670 0.213 6.900 1.00 59.41 178 ARG A N 1
ATOM 1372 C CA . ARG A 1 178 ? 13.780 1.271 7.919 1.00 59.41 178 ARG A CA 1
ATOM 1373 C C . ARG A 1 178 ? 14.090 2.646 7.308 1.00 59.41 178 ARG A C 1
ATOM 1375 O O . ARG A 1 178 ? 15.178 2.857 6.782 1.00 59.41 178 ARG A O 1
ATOM 1382 N N . SER A 1 179 ? 13.156 3.580 7.472 1.00 65.62 179 SER A N 1
ATOM 1383 C CA . SER A 1 179 ? 13.458 5.011 7.513 1.00 65.62 179 SER A CA 1
ATOM 1384 C C . SER A 1 179 ? 13.762 5.371 8.967 1.00 65.62 179 SER A C 1
ATOM 1386 O O . SER A 1 179 ? 13.065 4.895 9.864 1.00 65.62 179 SER A O 1
ATOM 1388 N N . TYR A 1 180 ? 14.815 6.150 9.219 1.00 69.94 180 TYR A N 1
ATOM 1389 C CA . TYR A 1 180 ? 15.203 6.521 10.586 1.00 69.94 180 TYR A CA 1
ATOM 1390 C C . TYR A 1 180 ? 14.176 7.449 11.252 1.00 69.94 180 TYR A C 1
ATOM 1392 O O . TYR A 1 180 ? 14.037 7.422 12.474 1.00 69.94 180 TYR A O 1
ATOM 1400 N N . ASP A 1 181 ? 13.416 8.195 10.448 1.00 78.94 181 ASP A N 1
ATOM 1401 C CA . ASP A 1 181 ? 12.520 9.249 10.928 1.00 78.94 181 ASP A CA 1
ATOM 1402 C C . ASP A 1 181 ? 11.071 8.773 11.117 1.00 78.94 181 ASP A C 1
ATOM 1404 O O . ASP A 1 181 ? 10.318 9.340 11.910 1.00 78.94 181 ASP A O 1
ATOM 1408 N N . LEU A 1 182 ? 10.666 7.701 10.424 1.00 82.94 182 LEU A N 1
ATOM 1409 C CA . LEU A 1 182 ? 9.328 7.118 10.548 1.00 82.94 182 LEU A CA 1
ATOM 1410 C C . LEU A 1 182 ? 9.335 5.912 11.488 1.00 82.94 182 LEU A C 1
ATOM 1412 O O . LEU A 1 182 ? 10.231 5.067 11.466 1.00 82.94 182 LEU A O 1
ATOM 1416 N N . ARG A 1 183 ? 8.280 5.786 12.300 1.00 85.38 183 ARG A N 1
ATOM 1417 C CA . ARG A 1 183 ? 8.083 4.595 13.135 1.00 85.38 183 ARG A CA 1
ATOM 1418 C C . ARG A 1 183 ? 7.927 3.355 12.248 1.00 85.38 183 ARG A C 1
ATOM 1420 O O . ARG A 1 183 ? 7.207 3.375 11.253 1.00 85.38 183 ARG A O 1
ATOM 1427 N N . GLY A 1 184 ? 8.580 2.265 12.647 1.00 88.81 184 GLY A N 1
ATOM 1428 C CA . GLY A 1 184 ? 8.419 0.961 12.005 1.00 88.81 184 GLY A CA 1
ATOM 1429 C C . GLY A 1 184 ? 7.044 0.323 12.268 1.00 88.81 184 GLY A C 1
ATOM 1430 O O . GLY A 1 184 ? 6.237 0.874 13.029 1.00 88.81 184 GLY A O 1
ATOM 1431 N N . PRO A 1 185 ? 6.774 -0.843 11.654 1.00 93.06 185 PRO A N 1
ATOM 1432 C CA . PRO A 1 185 ? 5.540 -1.586 11.884 1.00 93.06 185 PRO A CA 1
ATOM 1433 C C . PRO A 1 185 ? 5.396 -1.922 13.370 1.00 93.06 185 PRO A C 1
ATOM 1435 O O . PRO A 1 185 ? 6.258 -2.583 13.946 1.00 93.06 185 PRO A O 1
ATOM 1438 N N . ALA A 1 186 ? 4.327 -1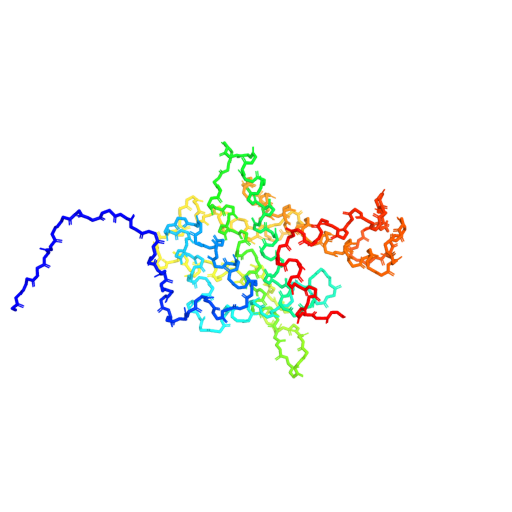.431 13.991 1.00 94.94 186 ALA A N 1
ATOM 1439 C CA . ALA A 1 186 ? 3.991 -1.676 15.396 1.00 94.94 186 ALA A CA 1
ATOM 1440 C C . ALA A 1 186 ? 2.847 -2.692 15.541 1.00 94.94 186 ALA A C 1
ATOM 1442 O O . ALA A 1 186 ? 2.496 -3.082 16.650 1.00 94.94 186 ALA A O 1
ATOM 1443 N N . THR A 1 187 ? 2.274 -3.110 14.412 1.00 96.75 187 THR A N 1
ATOM 1444 C CA . THR A 1 187 ? 1.172 -4.062 14.305 1.00 96.75 187 THR A CA 1
ATOM 1445 C C . THR A 1 187 ? 1.534 -5.171 13.315 1.00 96.75 187 THR A C 1
ATOM 1447 O O . THR A 1 187 ? 2.397 -4.997 12.438 1.00 96.75 187 THR A O 1
ATOM 1450 N N . LEU A 1 188 ? 0.885 -6.329 13.447 1.00 97.38 188 LEU A N 1
ATOM 1451 C CA . LEU A 1 188 ? 1.065 -7.415 12.486 1.00 97.38 188 LEU A CA 1
ATOM 1452 C C . LEU A 1 188 ? 0.439 -7.044 11.134 1.00 97.38 188 LEU A C 1
ATOM 1454 O O . LEU A 1 188 ? 1.002 -7.385 10.100 1.00 97.38 188 LEU A O 1
ATOM 1458 N N . GLU A 1 189 ? -0.625 -6.241 11.120 1.00 98.31 189 GLU A N 1
ATOM 1459 C CA . GLU A 1 189 ? -1.225 -5.656 9.921 1.00 98.31 189 GLU A CA 1
ATOM 1460 C C . GLU A 1 189 ? -0.209 -4.844 9.117 1.00 98.31 189 GLU A C 1
ATOM 1462 O O . GLU A 1 189 ? -0.019 -5.090 7.926 1.00 98.31 189 GLU A O 1
ATOM 1467 N N . ALA A 1 190 ? 0.503 -3.923 9.775 1.00 97.12 190 ALA A N 1
ATOM 1468 C CA . ALA A 1 190 ? 1.553 -3.131 9.142 1.00 97.12 190 ALA A CA 1
ATOM 1469 C C . ALA A 1 190 ? 2.700 -4.004 8.615 1.00 97.12 190 ALA A C 1
ATOM 1471 O O . ALA A 1 190 ? 3.239 -3.763 7.533 1.00 97.12 190 ALA A O 1
ATOM 1472 N N . THR A 1 191 ? 3.048 -5.059 9.356 1.00 97.19 191 THR A N 1
ATOM 1473 C CA . THR A 1 191 ? 4.067 -6.023 8.930 1.00 97.19 191 THR A CA 1
ATOM 1474 C C . THR A 1 191 ? 3.612 -6.788 7.688 1.00 97.19 191 THR A C 1
ATOM 1476 O O . THR A 1 191 ? 4.386 -6.919 6.742 1.00 97.19 191 THR A O 1
ATOM 1479 N N . ILE A 1 192 ? 2.359 -7.249 7.650 1.00 98.00 192 ILE A N 1
ATOM 1480 C CA . ILE A 1 192 ? 1.769 -7.949 6.504 1.00 98.00 192 ILE A CA 1
ATOM 1481 C C . ILE A 1 192 ? 1.768 -7.050 5.271 1.00 98.00 192 ILE A C 1
ATOM 1483 O O . ILE A 1 192 ? 2.253 -7.475 4.224 1.00 98.00 192 ILE A O 1
ATOM 1487 N N . VAL A 1 193 ? 1.279 -5.811 5.390 1.00 97.94 193 VAL A N 1
ATOM 1488 C CA . VAL A 1 193 ? 1.234 -4.864 4.264 1.00 97.94 193 VAL A CA 1
ATOM 1489 C C . VAL A 1 193 ? 2.643 -4.592 3.743 1.00 97.94 193 VAL A C 1
ATOM 1491 O O . VAL A 1 193 ? 2.882 -4.728 2.547 1.00 97.94 193 VAL A O 1
ATOM 1494 N N . SER A 1 194 ? 3.611 -4.325 4.627 1.00 95.81 194 SER A N 1
ATOM 1495 C CA . SER A 1 194 ? 4.993 -4.081 4.203 1.00 95.81 194 SER A CA 1
ATOM 1496 C C . SER A 1 194 ? 5.657 -5.306 3.561 1.00 95.81 194 SER A C 1
ATOM 1498 O O . SER A 1 194 ? 6.495 -5.148 2.675 1.00 95.81 194 SER A O 1
ATOM 1500 N N . ARG A 1 195 ? 5.319 -6.530 3.986 1.00 96.38 195 ARG A N 1
ATOM 1501 C CA . ARG A 1 195 ? 5.816 -7.759 3.346 1.00 96.38 195 ARG A CA 1
ATOM 1502 C C . ARG A 1 195 ? 5.164 -7.994 1.988 1.00 96.38 195 ARG A C 1
ATOM 1504 O O . ARG A 1 195 ? 5.857 -8.412 1.065 1.00 96.38 195 ARG A O 1
ATOM 1511 N N . ALA A 1 196 ? 3.866 -7.730 1.868 1.00 96.69 196 ALA A N 1
ATOM 1512 C CA . ALA A 1 196 ? 3.136 -7.843 0.611 1.00 96.69 196 ALA A CA 1
ATOM 1513 C C . ALA A 1 196 ? 3.645 -6.832 -0.430 1.00 96.69 196 ALA A C 1
ATOM 1515 O O . ALA A 1 196 ? 3.851 -7.216 -1.578 1.00 96.69 196 ALA A O 1
ATOM 1516 N N . ASP A 1 197 ? 3.938 -5.596 -0.016 1.00 95.00 197 ASP A N 1
ATOM 1517 C CA . ASP A 1 197 ? 4.621 -4.571 -0.820 1.00 95.00 197 ASP A CA 1
ATOM 1518 C C . ASP A 1 197 ? 5.967 -5.085 -1.369 1.00 95.00 197 ASP A C 1
ATOM 1520 O O . ASP A 1 197 ? 6.149 -5.220 -2.583 1.00 95.00 197 ASP A O 1
ATOM 1524 N N . GLN A 1 198 ? 6.869 -5.527 -0.484 1.00 92.75 198 GLN A N 1
ATOM 1525 C CA . GLN A 1 198 ? 8.170 -6.082 -0.887 1.00 92.75 198 GLN A CA 1
ATOM 1526 C C . GLN A 1 198 ? 8.047 -7.291 -1.822 1.00 92.75 198 GLN A C 1
ATOM 1528 O O . GLN A 1 198 ? 8.836 -7.433 -2.761 1.00 92.75 198 GLN A O 1
ATOM 1533 N N . LEU A 1 199 ? 7.073 -8.170 -1.571 1.00 92.81 199 LEU A N 1
ATOM 1534 C CA . LEU A 1 199 ? 6.825 -9.338 -2.408 1.00 92.81 199 LEU A CA 1
ATOM 1535 C C . LEU A 1 199 ? 6.321 -8.934 -3.796 1.00 92.81 199 LEU A C 1
ATOM 1537 O O . LEU A 1 199 ? 6.838 -9.453 -4.783 1.00 92.81 199 LEU A O 1
ATOM 1541 N N . SER A 1 200 ? 5.363 -8.008 -3.880 1.00 92.31 200 SER A N 1
ATOM 1542 C CA . SER A 1 200 ? 4.842 -7.481 -5.149 1.00 92.31 200 SER A CA 1
ATOM 1543 C C . SER A 1 200 ? 5.959 -6.839 -5.974 1.00 92.31 200 SER A C 1
ATOM 1545 O O . SER A 1 200 ? 6.120 -7.149 -7.158 1.00 92.31 200 SER A O 1
ATOM 1547 N N . ALA A 1 201 ? 6.800 -6.022 -5.332 1.00 89.12 201 ALA A N 1
ATOM 1548 C CA . ALA A 1 201 ? 7.963 -5.407 -5.959 1.00 89.12 201 ALA A CA 1
ATOM 1549 C C . ALA A 1 201 ? 8.954 -6.452 -6.501 1.00 89.12 201 ALA A C 1
ATOM 1551 O O . ALA A 1 201 ? 9.357 -6.393 -7.664 1.00 89.12 201 ALA A O 1
ATOM 1552 N N . ALA A 1 202 ? 9.332 -7.440 -5.684 1.00 89.38 202 ALA A N 1
ATOM 1553 C CA . ALA A 1 202 ? 10.258 -8.490 -6.097 1.00 89.38 202 ALA A CA 1
ATOM 1554 C C . ALA A 1 202 ? 9.675 -9.367 -7.216 1.00 89.38 202 ALA A C 1
ATOM 1556 O O . ALA A 1 202 ? 10.365 -9.660 -8.193 1.00 89.38 202 ALA A O 1
ATOM 1557 N N . ALA A 1 203 ? 8.406 -9.766 -7.103 1.00 86.69 203 ALA A N 1
ATOM 1558 C CA . ALA A 1 203 ? 7.734 -10.603 -8.089 1.00 86.69 203 ALA A CA 1
ATOM 1559 C C . ALA A 1 203 ? 7.689 -9.933 -9.466 1.00 86.69 203 ALA A C 1
ATOM 1561 O O . ALA A 1 203 ? 7.899 -10.607 -10.476 1.00 86.69 203 ALA A O 1
ATOM 1562 N N . ASP A 1 204 ? 7.467 -8.618 -9.521 1.00 84.56 204 ASP A N 1
ATOM 1563 C CA . ASP A 1 204 ? 7.465 -7.876 -10.779 1.00 84.56 204 ASP A CA 1
ATOM 1564 C C . ASP A 1 204 ? 8.835 -7.897 -11.468 1.00 84.56 204 ASP A C 1
ATOM 1566 O O . ASP A 1 204 ? 8.939 -8.298 -12.628 1.00 84.56 204 ASP A O 1
ATOM 1570 N N . LEU A 1 205 ? 9.905 -7.621 -10.717 1.00 86.50 205 LEU A N 1
ATOM 1571 C CA . LEU A 1 205 ? 11.278 -7.676 -11.230 1.00 86.50 205 LEU A CA 1
ATOM 1572 C C . LEU A 1 205 ? 11.675 -9.091 -11.687 1.00 86.50 205 LEU A C 1
ATOM 1574 O O . LEU A 1 205 ? 12.396 -9.263 -12.672 1.00 86.50 205 LEU A O 1
ATOM 1578 N N . TYR A 1 206 ? 11.188 -10.133 -11.005 1.00 85.94 206 TYR A N 1
ATOM 1579 C CA . TYR A 1 206 ? 11.381 -11.520 -11.440 1.00 85.94 206 TYR A CA 1
ATOM 1580 C C . TYR A 1 206 ? 10.624 -11.833 -12.740 1.00 85.94 206 TYR A C 1
ATOM 1582 O O . TYR A 1 206 ? 11.158 -12.551 -13.589 1.00 85.94 206 TYR A O 1
ATOM 1590 N N . ARG A 1 207 ? 9.408 -11.299 -12.930 1.00 82.62 207 ARG A N 1
ATOM 1591 C CA . ARG A 1 207 ? 8.643 -11.449 -14.183 1.00 82.62 207 ARG A CA 1
ATOM 1592 C C . ARG A 1 207 ? 9.354 -10.757 -15.348 1.00 82.62 207 ARG A C 1
ATOM 1594 O O . ARG A 1 207 ? 9.442 -11.338 -16.429 1.00 82.62 207 ARG A O 1
ATOM 1601 N N . GLU A 1 208 ? 9.888 -9.559 -15.135 1.00 82.69 208 GLU A N 1
ATOM 1602 C CA . GLU A 1 208 ? 10.684 -8.837 -16.136 1.00 82.69 208 GLU A CA 1
ATOM 1603 C C . GLU A 1 208 ? 11.964 -9.597 -16.494 1.00 82.69 208 GLU A C 1
ATOM 1605 O O . GLU A 1 208 ? 12.239 -9.827 -17.672 1.00 82.69 208 GLU A O 1
ATOM 1610 N N . SER A 1 209 ? 12.695 -10.080 -15.485 1.00 85.88 209 SER A N 1
ATOM 1611 C CA . SER A 1 209 ? 13.899 -10.898 -15.670 1.00 85.88 209 SER A CA 1
ATOM 1612 C C . SER A 1 209 ? 13.627 -12.179 -16.469 1.00 85.88 209 SER A C 1
ATOM 1614 O O . SER A 1 209 ? 14.414 -12.542 -17.349 1.00 85.88 209 SER A O 1
ATOM 1616 N N . MET A 1 210 ? 12.488 -12.836 -16.215 1.00 81.88 210 MET A N 1
ATOM 1617 C CA . MET A 1 210 ? 12.032 -13.998 -16.981 1.00 81.88 210 MET A CA 1
ATOM 1618 C C . MET A 1 210 ? 11.778 -13.664 -18.445 1.00 81.88 210 MET A C 1
ATOM 1620 O O . MET A 1 210 ? 12.268 -14.365 -19.326 1.00 81.88 210 MET A O 1
ATOM 1624 N N . ARG A 1 211 ? 11.031 -12.589 -18.713 1.00 81.94 211 ARG A N 1
ATOM 1625 C CA . ARG A 1 211 ? 10.728 -12.160 -20.085 1.00 81.94 211 ARG A CA 1
ATOM 1626 C C . ARG A 1 211 ? 12.008 -11.822 -20.845 1.00 81.94 211 ARG A C 1
ATOM 1628 O O . ARG A 1 211 ? 12.203 -12.311 -21.952 1.00 81.94 211 ARG A O 1
ATOM 1635 N N . ALA A 1 212 ? 12.905 -11.060 -20.220 1.00 83.25 212 ALA A N 1
ATOM 1636 C CA . ALA A 1 212 ? 14.170 -10.647 -20.820 1.00 83.25 212 ALA A CA 1
ATOM 1637 C C . ALA A 1 212 ? 15.132 -11.819 -21.080 1.00 83.25 212 ALA A C 1
ATOM 1639 O O . ALA A 1 212 ? 15.919 -11.771 -22.020 1.00 83.25 212 ALA A O 1
ATOM 1640 N N . SER A 1 213 ? 15.074 -12.881 -20.270 1.00 84.44 213 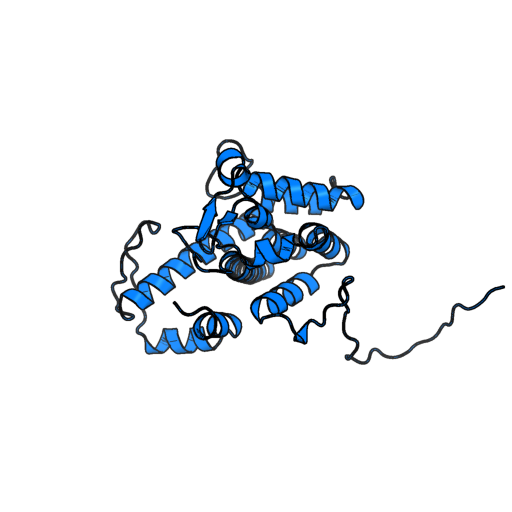SER A N 1
ATOM 1641 C CA . SER A 1 213 ? 15.921 -14.068 -20.447 1.00 84.44 213 SER A CA 1
ATOM 1642 C C . SER A 1 213 ? 15.349 -15.103 -21.422 1.00 84.44 213 SER A C 1
ATOM 1644 O O . SER A 1 213 ? 15.956 -16.161 -21.596 1.00 84.44 213 SER A O 1
ATOM 1646 N N . GLY A 1 214 ? 14.174 -14.853 -22.015 1.00 83.06 214 GLY A N 1
ATOM 1647 C CA . GLY A 1 214 ? 13.457 -15.866 -22.793 1.00 83.06 214 GLY A CA 1
ATOM 1648 C C . GLY A 1 214 ? 13.021 -17.063 -21.939 1.00 83.06 214 GLY A C 1
ATOM 1649 O O . GLY A 1 214 ? 12.959 -18.185 -22.435 1.00 83.06 214 GLY A O 1
ATOM 1650 N N . TYR A 1 215 ? 12.734 -16.829 -20.654 1.00 78.69 215 TYR A N 1
ATOM 1651 C CA . TYR A 1 215 ? 12.371 -17.829 -19.645 1.00 78.69 215 TYR A CA 1
ATOM 1652 C C . TYR A 1 215 ? 13.425 -18.929 -19.444 1.00 78.69 215 TYR A C 1
ATOM 1654 O O . TYR A 1 215 ? 13.095 -20.102 -19.238 1.00 78.69 215 TYR A O 1
ATOM 1662 N N . SER A 1 216 ? 14.705 -18.560 -19.504 1.00 81.12 216 SER A N 1
ATOM 1663 C CA . SER A 1 216 ? 15.794 -19.483 -19.184 1.00 81.12 216 SER A CA 1
ATOM 1664 C C . SER A 1 216 ? 15.952 -19.665 -17.666 1.00 81.12 216 SER A C 1
ATOM 1666 O O . SER A 1 216 ? 15.484 -18.853 -16.869 1.00 81.12 216 SER A O 1
ATOM 1668 N N . PHE A 1 217 ? 16.674 -20.709 -17.240 1.00 84.62 217 PHE A N 1
ATOM 1669 C CA . PHE A 1 217 ? 17.013 -20.913 -15.823 1.00 84.62 217 PHE A CA 1
ATOM 1670 C C . PHE A 1 217 ? 17.780 -19.722 -15.221 1.00 84.62 217 PHE A C 1
ATOM 1672 O O . PHE A 1 217 ? 17.712 -19.474 -14.015 1.00 84.62 217 PHE A O 1
ATOM 1679 N N . VAL A 1 218 ? 18.527 -18.986 -16.050 1.00 87.75 218 VAL A N 1
ATOM 1680 C CA . VAL A 1 218 ? 19.359 -17.854 -15.639 1.00 87.75 218 VAL A CA 1
ATOM 1681 C C . VAL A 1 218 ? 18.706 -16.553 -16.090 1.00 87.75 218 VAL A C 1
ATOM 1683 O O . VAL A 1 218 ? 18.791 -16.173 -17.254 1.00 87.75 218 VAL A O 1
ATOM 1686 N N . GLY A 1 219 ? 18.085 -15.842 -15.154 1.00 85.81 219 GLY A N 1
ATOM 1687 C CA . GLY A 1 219 ? 17.468 -14.552 -15.43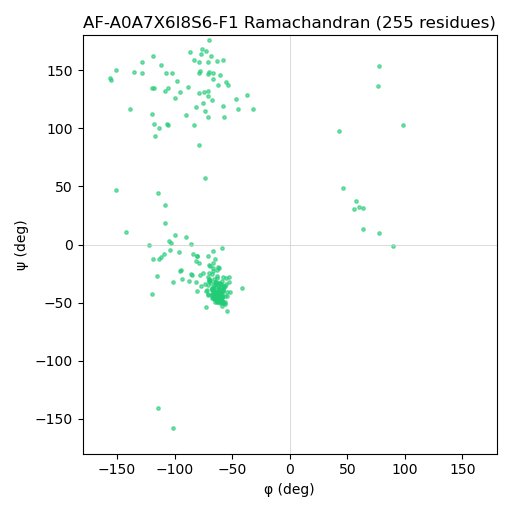2 1.00 85.81 219 GLY A CA 1
ATOM 1688 C C . GLY A 1 219 ? 18.485 -13.452 -15.752 1.00 85.81 219 GLY A C 1
ATOM 1689 O O . GLY A 1 219 ? 19.675 -13.530 -15.416 1.00 85.81 219 GLY A O 1
ATOM 1690 N N . VAL A 1 220 ? 18.001 -12.372 -16.365 1.00 86.88 220 VAL A N 1
ATOM 1691 C CA . VAL A 1 220 ? 18.768 -11.127 -16.514 1.00 86.88 220 VAL A CA 1
ATOM 1692 C C . VAL A 1 220 ? 18.813 -10.414 -15.158 1.00 86.88 220 VAL A C 1
ATOM 1694 O O . VAL A 1 220 ? 17.790 -10.285 -14.485 1.00 86.88 220 VAL A O 1
ATOM 1697 N N . LYS A 1 221 ? 20.000 -9.977 -14.712 1.00 88.19 221 LYS A N 1
ATOM 1698 C CA . LYS A 1 221 ? 20.137 -9.279 -13.421 1.00 88.19 221 LYS A CA 1
ATOM 1699 C C . LYS A 1 221 ? 19.524 -7.882 -13.532 1.00 88.19 221 LYS A C 1
ATOM 1701 O O . LYS A 1 221 ? 19.859 -7.155 -14.461 1.00 88.19 221 LYS A O 1
ATOM 1706 N N . HIS A 1 222 ? 18.700 -7.510 -12.555 1.00 85.75 222 HIS A N 1
ATOM 1707 C CA . HIS A 1 222 ? 18.188 -6.151 -12.396 1.00 85.75 222 HIS A CA 1
ATOM 1708 C C . HIS A 1 222 ? 18.940 -5.419 -11.278 1.00 85.75 222 HIS A C 1
ATOM 1710 O O . HIS A 1 222 ? 19.330 -6.049 -10.296 1.00 85.75 222 HIS A O 1
ATOM 1716 N N . GLN A 1 223 ? 19.125 -4.101 -11.392 1.00 86.12 223 GLN A N 1
ATOM 1717 C CA . GLN A 1 223 ? 19.864 -3.306 -10.396 1.00 86.12 223 GLN A CA 1
ATOM 1718 C C . GLN A 1 223 ? 19.197 -3.295 -9.010 1.00 86.12 223 GLN A C 1
ATOM 1720 O O . GLN A 1 223 ? 19.878 -3.195 -7.996 1.00 86.12 223 GLN A O 1
ATOM 1725 N N . HIS A 1 224 ? 17.868 -3.433 -8.972 1.00 83.62 224 HIS A N 1
ATOM 1726 C CA . HIS A 1 224 ? 17.071 -3.455 -7.740 1.00 83.62 224 HIS A CA 1
ATOM 1727 C C . HIS A 1 224 ? 16.891 -4.863 -7.150 1.00 83.62 224 HIS A C 1
ATOM 1729 O O . HIS A 1 224 ? 16.147 -5.032 -6.188 1.00 83.62 224 HIS A O 1
ATOM 1735 N N . LEU A 1 225 ? 17.557 -5.878 -7.713 1.00 84.56 225 LEU A N 1
ATOM 1736 C CA . LEU A 1 225 ? 17.620 -7.216 -7.132 1.00 84.56 225 LEU A CA 1
ATOM 1737 C C . LEU A 1 225 ? 19.025 -7.469 -6.574 1.00 84.56 225 LEU A C 1
ATOM 1739 O O . LEU A 1 225 ? 20.008 -7.233 -7.284 1.00 84.56 225 LEU A O 1
ATOM 1743 N N . PRO A 1 226 ? 19.145 -7.978 -5.333 1.00 84.81 226 PRO A N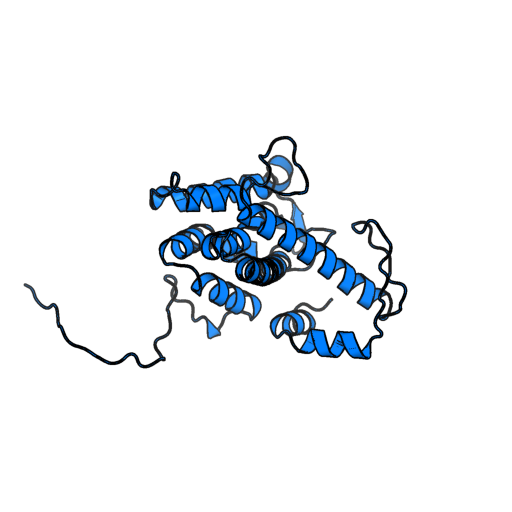 1
ATOM 1744 C CA . PRO A 1 226 ? 20.452 -8.252 -4.740 1.00 84.81 226 PRO A CA 1
ATOM 1745 C C . PRO A 1 226 ? 21.202 -9.309 -5.558 1.00 84.81 226 PRO A C 1
ATOM 1747 O O . PRO A 1 226 ? 22.360 -9.127 -5.941 1.00 84.81 226 PRO A O 1
ATOM 1750 N N . GLU A 1 227 ? 20.482 -10.370 -5.921 1.00 88.31 227 GLU A N 1
ATOM 1751 C CA . GLU A 1 227 ? 21.005 -11.512 -6.651 1.00 88.31 227 GLU A CA 1
ATOM 1752 C C . GLU A 1 227 ? 20.439 -11.599 -8.063 1.00 88.31 227 GLU A C 1
ATOM 1754 O O . GLU A 1 227 ? 19.335 -11.134 -8.356 1.00 88.31 227 GLU A O 1
ATOM 1759 N N . ARG A 1 228 ? 21.201 -12.236 -8.959 1.00 88.44 228 ARG A N 1
ATOM 1760 C CA . ARG A 1 228 ? 20.699 -12.565 -10.297 1.00 88.44 228 ARG A CA 1
ATOM 1761 C C . ARG A 1 228 ? 19.598 -13.633 -10.169 1.00 88.44 228 ARG A C 1
ATOM 1763 O O . ARG A 1 228 ? 19.896 -14.711 -9.647 1.00 88.44 228 ARG A O 1
ATOM 1770 N N . PRO A 1 229 ? 18.381 -13.391 -10.694 1.00 89.44 229 PRO A N 1
ATOM 1771 C CA . PRO A 1 229 ? 17.287 -14.353 -10.621 1.00 89.44 229 PRO A CA 1
ATOM 1772 C C . PRO A 1 229 ? 17.638 -15.719 -11.204 1.00 89.44 229 PRO A C 1
ATOM 1774 O O . PRO A 1 229 ? 18.285 -15.829 -12.250 1.00 89.44 229 PRO A O 1
ATOM 1777 N N . ARG A 1 230 ? 17.180 -16.766 -10.518 1.00 88.00 230 ARG A N 1
ATOM 1778 C CA . ARG A 1 230 ? 17.204 -18.147 -10.999 1.00 88.00 230 ARG A CA 1
ATOM 1779 C C . ARG A 1 230 ? 15.778 -18.658 -11.058 1.00 88.00 230 ARG A C 1
ATOM 1781 O O . ARG A 1 230 ? 15.008 -18.457 -10.121 1.00 88.00 230 ARG A O 1
ATOM 1788 N N . HIS A 1 231 ? 15.439 -19.316 -12.155 1.00 82.56 231 HIS A N 1
ATOM 1789 C CA . HIS A 1 231 ? 14.077 -19.743 -12.433 1.00 82.56 231 HIS A CA 1
ATOM 1790 C C . HIS A 1 231 ? 14.042 -21.267 -12.496 1.00 82.56 231 HIS A C 1
ATOM 1792 O O . HIS A 1 231 ? 14.316 -21.841 -13.547 1.00 82.56 231 HIS A O 1
ATOM 1798 N N . PRO A 1 232 ? 13.743 -21.948 -11.375 1.00 74.00 232 PRO A N 1
ATOM 1799 C CA . PRO A 1 232 ? 13.786 -23.408 -11.315 1.00 74.00 232 PRO A CA 1
ATOM 1800 C C . PRO A 1 232 ? 12.715 -24.097 -12.183 1.00 74.00 232 PRO A C 1
ATOM 1802 O O . PRO A 1 232 ? 12.737 -25.318 -12.305 1.00 74.00 232 PRO A O 1
ATOM 1805 N N . TYR A 1 233 ? 11.799 -23.342 -12.805 1.00 64.69 233 TYR A N 1
ATOM 1806 C CA . TYR A 1 233 ? 10.720 -23.858 -13.649 1.00 64.69 233 TYR A CA 1
ATOM 1807 C C . TYR A 1 233 ? 10.835 -23.349 -15.093 1.00 64.69 233 TYR A C 1
ATOM 1809 O O . TYR A 1 233 ? 11.016 -22.153 -15.320 1.00 64.69 233 TYR A O 1
ATOM 1817 N N . ALA A 1 234 ? 10.671 -24.254 -16.065 1.00 58.50 234 ALA A N 1
ATOM 1818 C CA . ALA A 1 234 ? 10.642 -23.935 -17.493 1.00 58.50 234 ALA A CA 1
ATOM 1819 C C . ALA A 1 234 ? 9.279 -23.362 -17.957 1.00 58.50 234 ALA A C 1
ATOM 1821 O O . ALA A 1 234 ? 8.232 -23.606 -17.351 1.00 58.50 234 ALA A O 1
ATOM 1822 N N . LEU A 1 235 ? 9.312 -22.625 -19.075 1.00 53.84 235 LEU A N 1
ATOM 1823 C CA . LEU A 1 235 ? 8.269 -21.776 -19.686 1.00 53.84 235 LEU A CA 1
ATOM 1824 C C . LEU A 1 235 ? 6.828 -22.348 -19.679 1.00 53.84 235 LEU A C 1
ATOM 1826 O O . LEU A 1 235 ? 5.877 -21.606 -19.428 1.00 53.84 235 LEU A O 1
ATOM 1830 N N . ALA A 1 236 ? 6.644 -23.660 -19.869 1.00 53.84 236 ALA A N 1
ATOM 1831 C CA . ALA A 1 236 ? 5.320 -24.294 -19.952 1.00 53.84 236 ALA A CA 1
ATOM 1832 C C . ALA A 1 236 ? 4.477 -24.189 -18.660 1.00 53.84 236 ALA A C 1
ATOM 1834 O O . ALA A 1 236 ? 3.246 -24.183 -18.727 1.00 53.84 236 ALA A O 1
ATOM 1835 N N . THR A 1 237 ? 5.118 -24.071 -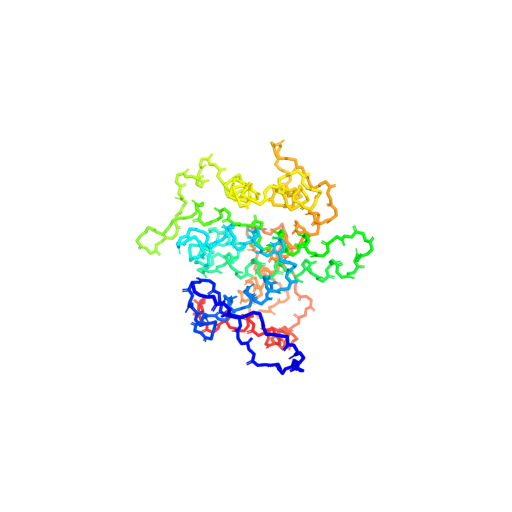17.494 1.00 59.28 237 THR A N 1
ATOM 1836 C CA . THR A 1 237 ? 4.429 -23.978 -16.193 1.00 59.28 237 THR A CA 1
ATOM 1837 C C . THR A 1 237 ? 4.058 -22.534 -15.839 1.00 59.28 237 THR A C 1
ATOM 1839 O O . THR A 1 237 ? 3.038 -22.289 -15.201 1.00 59.28 237 THR A O 1
ATOM 1842 N N . VAL A 1 238 ? 4.859 -21.559 -16.284 1.00 52.19 238 VAL A N 1
ATOM 1843 C CA . VAL A 1 238 ? 4.709 -20.135 -15.929 1.00 52.19 238 VAL A CA 1
ATOM 1844 C C . VAL A 1 238 ? 3.622 -19.450 -16.761 1.00 52.19 238 VAL A C 1
ATOM 1846 O O . VAL A 1 238 ? 2.838 -18.676 -16.215 1.00 52.19 238 VAL A O 1
ATOM 1849 N N . VAL A 1 239 ? 3.527 -19.762 -18.061 1.00 52.28 239 VAL A N 1
ATOM 1850 C CA . VAL A 1 239 ? 2.510 -19.173 -18.957 1.00 52.28 239 VAL A CA 1
ATOM 1851 C C . VAL A 1 239 ? 1.094 -19.574 -18.527 1.00 52.28 239 VAL A C 1
ATOM 1853 O O . VAL A 1 239 ? 0.248 -18.704 -18.341 1.00 52.28 239 VAL A O 1
ATOM 1856 N N . ARG A 1 240 ? 0.863 -20.863 -18.230 1.00 52.16 240 ARG A N 1
ATOM 1857 C CA . ARG A 1 240 ? -0.446 -21.362 -17.762 1.00 52.16 240 ARG A CA 1
ATOM 1858 C C . ARG A 1 240 ? -0.905 -20.735 -16.442 1.00 52.16 240 ARG A C 1
ATOM 1860 O O . ARG A 1 240 ? -2.099 -20.560 -16.233 1.00 52.16 240 ARG A O 1
ATOM 1867 N N . ALA A 1 241 ? 0.026 -20.406 -15.545 1.00 53.44 241 ALA A N 1
ATOM 1868 C CA . ALA A 1 241 ? -0.297 -19.772 -14.268 1.00 53.44 241 ALA A CA 1
ATOM 1869 C C . ALA A 1 241 ? -0.611 -18.271 -14.415 1.00 53.44 241 ALA A C 1
ATOM 1871 O O . ALA A 1 241 ? -1.491 -17.760 -13.727 1.00 53.44 241 ALA A O 1
ATOM 1872 N N . ALA A 1 242 ? 0.074 -17.563 -15.322 1.00 47.25 242 ALA A N 1
ATOM 1873 C CA . ALA A 1 242 ? -0.160 -16.138 -15.573 1.00 47.25 242 ALA A CA 1
ATOM 1874 C C . ALA A 1 242 ? -1.494 -15.870 -16.297 1.00 47.25 242 ALA A C 1
ATOM 1876 O O . ALA A 1 242 ? -2.171 -14.889 -15.988 1.00 47.25 242 ALA A O 1
ATOM 1877 N N . GLU A 1 243 ? -1.900 -16.767 -17.201 1.00 47.00 243 GLU A N 1
ATOM 1878 C CA . GLU A 1 243 ? -3.205 -16.728 -17.884 1.00 47.00 243 GLU A CA 1
ATOM 1879 C C . GLU A 1 243 ? -4.392 -16.960 -16.929 1.00 47.00 243 GLU A C 1
ATOM 1881 O O . GLU A 1 243 ? -5.509 -16.521 -17.198 1.00 47.00 243 GLU A O 1
ATOM 1886 N N . ALA A 1 244 ? -4.160 -17.605 -15.780 1.00 46.47 244 ALA A N 1
ATOM 1887 C CA . ALA A 1 244 ? -5.192 -17.899 -14.785 1.00 46.47 244 ALA A CA 1
ATOM 1888 C C . ALA A 1 244 ? -5.533 -16.712 -13.860 1.00 46.47 244 ALA A C 1
ATOM 1890 O O . ALA A 1 244 ? -6.509 -16.791 -13.115 1.00 46.47 244 ALA A O 1
ATOM 1891 N N . VAL A 1 245 ? -4.760 -15.616 -13.897 1.00 52.50 245 VAL A N 1
ATOM 1892 C CA . VAL A 1 245 ? -5.025 -14.397 -13.114 1.00 52.50 245 VAL A CA 1
ATOM 1893 C C . VAL A 1 245 ? -5.571 -13.314 -14.058 1.00 52.50 245 VAL A C 1
ATOM 1895 O O . VAL A 1 245 ? -4.800 -12.707 -14.812 1.00 52.50 245 VAL A O 1
ATOM 1898 N N . PRO A 1 246 ? -6.894 -13.045 -14.050 1.00 44.91 246 PRO A N 1
ATOM 1899 C CA . PRO A 1 246 ? -7.561 -12.279 -15.109 1.00 44.91 246 PRO A CA 1
ATOM 1900 C C . PRO A 1 246 ? -6.983 -10.878 -15.356 1.00 44.91 246 PRO A C 1
ATOM 1902 O O . PRO A 1 246 ? -6.911 -10.425 -16.497 1.00 44.91 246 PRO A O 1
ATOM 1905 N N . TRP A 1 247 ? -6.527 -10.186 -14.308 1.00 52.09 247 TRP A N 1
ATOM 1906 C CA . TRP A 1 247 ? -6.001 -8.824 -14.433 1.00 52.09 247 TRP A CA 1
ATOM 1907 C C . TRP A 1 247 ? -4.508 -8.780 -14.819 1.00 52.09 247 TRP A C 1
ATOM 1909 O O . TRP A 1 247 ? -4.084 -7.846 -15.500 1.00 52.09 247 TRP A O 1
ATOM 1919 N N . VAL A 1 248 ? -3.724 -9.816 -14.491 1.00 49.38 248 VAL A N 1
ATOM 1920 C CA . VAL A 1 248 ? -2.334 -9.981 -14.970 1.00 49.38 248 VAL A CA 1
ATOM 1921 C C . VAL A 1 248 ? -2.319 -10.218 -16.483 1.00 49.38 248 VAL A C 1
ATOM 1923 O O . VAL A 1 248 ? -1.474 -9.674 -17.193 1.00 49.38 248 VAL A O 1
ATOM 1926 N N . SER A 1 249 ? -3.305 -10.958 -16.992 1.00 44.41 249 SER A N 1
ATOM 1927 C CA . SER A 1 249 ? -3.522 -11.142 -18.432 1.00 44.41 249 SER A CA 1
ATOM 1928 C C . SER A 1 249 ? -3.952 -9.840 -19.123 1.00 44.41 249 SER A C 1
ATOM 1930 O O . SER A 1 249 ? -3.450 -9.506 -20.197 1.00 44.41 249 SER A O 1
ATOM 1932 N N . ALA A 1 250 ? -4.806 -9.040 -18.472 1.00 44.44 250 ALA A N 1
ATOM 1933 C CA . ALA A 1 250 ? -5.201 -7.718 -18.964 1.00 44.44 250 ALA A CA 1
ATOM 1934 C C . ALA A 1 250 ? -4.027 -6.717 -19.023 1.00 44.44 250 ALA A C 1
ATOM 1936 O O . ALA A 1 250 ? -3.972 -5.897 -19.942 1.00 44.44 250 ALA A O 1
ATOM 1937 N N . ARG A 1 251 ? -3.057 -6.814 -18.095 1.00 46.81 251 ARG A N 1
ATOM 1938 C CA . ARG A 1 251 ? -1.802 -6.034 -18.114 1.00 46.81 251 ARG A CA 1
ATOM 1939 C C . ARG A 1 251 ? -1.000 -6.289 -19.394 1.00 46.81 251 ARG A C 1
ATOM 1941 O O . ARG A 1 251 ? -0.524 -5.337 -20.001 1.00 46.81 251 ARG A O 1
ATOM 1948 N N . ALA A 1 252 ? -0.893 -7.548 -19.826 1.00 45.81 252 ALA A N 1
ATOM 1949 C CA . ALA A 1 252 ? -0.136 -7.931 -21.021 1.00 45.81 252 ALA A CA 1
ATOM 1950 C C . ALA A 1 252 ? -0.791 -7.477 -22.339 1.00 45.81 252 ALA A C 1
ATOM 1952 O O . ALA A 1 252 ? -0.086 -7.180 -23.296 1.00 45.81 252 ALA A O 1
ATOM 1953 N N . GLN A 1 253 ? -2.125 -7.409 -22.395 1.00 42.34 253 GLN A N 1
ATOM 1954 C CA . GLN A 1 253 ? -2.850 -7.063 -23.625 1.00 42.34 253 GLN A CA 1
ATOM 1955 C C . GLN A 1 253 ? -3.020 -5.556 -23.858 1.00 42.34 253 GLN A C 1
ATOM 1957 O O . GLN A 1 253 ? -3.218 -5.146 -24.999 1.00 42.34 253 GLN A O 1
ATOM 1962 N N . ARG A 1 254 ? -3.003 -4.727 -22.804 1.00 43.91 254 ARG A N 1
ATOM 1963 C CA . ARG A 1 254 ? -3.470 -3.328 -22.898 1.00 43.91 254 ARG A CA 1
ATOM 1964 C C . ARG A 1 254 ? -2.403 -2.262 -22.670 1.00 43.91 254 ARG A C 1
ATOM 1966 O O . ARG A 1 254 ? -2.542 -1.167 -23.200 1.00 43.91 254 ARG A O 1
ATOM 1973 N N . TYR A 1 255 ? -1.361 -2.573 -21.907 1.00 45.16 255 TYR A N 1
ATOM 1974 C CA . TYR A 1 255 ? -0.291 -1.634 -21.559 1.00 45.16 255 TYR A CA 1
ATOM 1975 C C . TYR A 1 255 ? 1.035 -2.074 -22.178 1.00 45.16 255 TYR A C 1
ATOM 1977 O O . TYR A 1 255 ? 2.031 -2.119 -21.470 1.00 45.16 255 TYR A O 1
ATOM 1985 N N . GLY A 1 256 ? 1.002 -2.475 -23.458 1.00 39.47 256 GLY A N 1
ATOM 1986 C CA . GLY A 1 256 ? 2.118 -3.093 -24.181 1.00 39.47 256 GLY A CA 1
ATOM 1987 C C . GLY A 1 256 ? 3.490 -2.591 -23.728 1.00 39.47 256 GLY A C 1
ATOM 1988 O O . GLY A 1 256 ? 3.776 -1.401 -23.844 1.00 39.47 256 GLY A O 1
ATOM 1989 N N . ASN A 1 257 ? 4.284 -3.519 -23.188 1.00 40.19 257 ASN A N 1
ATOM 1990 C CA . ASN A 1 257 ? 5.734 -3.365 -23.106 1.00 40.19 257 ASN A CA 1
ATOM 1991 C C . ASN A 1 257 ? 6.324 -3.485 -24.509 1.00 40.19 257 ASN A C 1
ATOM 1993 O O . ASN A 1 257 ? 5.862 -4.391 -25.244 1.00 40.19 257 ASN A O 1
#